Protein AF-A0A090WYG3-F1 (afdb_monomer)

InterPro domains:
  IPR008640 Trimeric autotransporter adhesin YadA-like, head domain [PF05658] (7-31)
  IPR008640 Trimeric autotransporter adhesin YadA-like, head domain [PF05658] (35-60)
  IPR011049 Serralysin-like metalloprotease, C-terminal [G3DSA:2.150.10.10] (1-162)
  IPR011049 Serralysin-like metalloprotease, C-terminal [SSF101967] (2-113)

Structure (mmCIF, N/CA/C/O backbone):
data_AF-A0A090WYG3-F1
#
_entry.id   AF-A0A090WYG3-F1
#
loop_
_atom_site.group_PDB
_atom_site.id
_atom_site.type_symbol
_atom_site.label_atom_id
_atom_site.label_alt_id
_atom_site.label_comp_id
_atom_site.label_asym_id
_atom_site.label_entity_id
_atom_site.label_seq_id
_atom_site.pdbx_PDB_ins_code
_atom_site.Cartn_x
_atom_site.Cartn_y
_atom_site.Cartn_z
_atom_site.occupancy
_atom_site.B_iso_or_equiv
_atom_site.auth_seq_id
_atom_site.auth_comp_id
_atom_site.auth_asym_id
_atom_site.auth_atom_id
_atom_site.pdbx_PDB_model_num
ATOM 1 N N . MET A 1 1 ? 25.881 3.952 -22.577 1.00 86.56 1 MET A N 1
ATOM 2 C CA . MET A 1 1 ? 27.103 4.548 -21.975 1.00 86.56 1 MET A CA 1
ATOM 3 C C . MET A 1 1 ? 27.477 3.760 -20.733 1.00 86.56 1 MET A C 1
ATOM 5 O O . MET A 1 1 ? 26.651 3.667 -19.839 1.00 86.56 1 MET A O 1
ATOM 9 N N . GLY A 1 2 ? 28.687 3.207 -20.665 1.00 93.38 2 GLY A N 1
ATOM 10 C CA . GLY A 1 2 ? 29.143 2.384 -19.540 1.00 93.38 2 GLY A CA 1
ATOM 11 C C . GLY A 1 2 ? 29.542 0.969 -19.975 1.00 93.38 2 GLY A C 1
ATOM 12 O O . GLY A 1 2 ? 29.886 0.775 -21.139 1.00 93.38 2 GLY A O 1
ATOM 13 N N . SER A 1 3 ? 29.559 0.003 -19.054 1.00 96.69 3 SER A N 1
ATOM 14 C CA . SER A 1 3 ? 30.090 -1.350 -19.300 1.00 96.69 3 SER A CA 1
ATOM 15 C C . SER A 1 3 ? 28.968 -2.362 -19.516 1.00 96.69 3 SER A C 1
ATOM 17 O O . SER A 1 3 ? 28.090 -2.488 -18.669 1.00 96.69 3 SER A O 1
ATOM 19 N N . GLY A 1 4 ? 28.983 -3.095 -20.632 1.00 96.62 4 GLY A N 1
ATOM 20 C CA . GLY A 1 4 ? 27.972 -4.124 -20.913 1.00 96.62 4 GLY A CA 1
ATOM 21 C C . GLY A 1 4 ? 26.542 -3.582 -21.018 1.00 96.62 4 GLY A C 1
ATOM 22 O O . GLY A 1 4 ? 25.613 -4.254 -20.592 1.00 96.62 4 GLY A O 1
ATOM 23 N N . THR A 1 5 ? 26.368 -2.356 -21.519 1.00 98.06 5 THR A N 1
ATOM 24 C CA . THR A 1 5 ? 25.045 -1.753 -21.742 1.00 98.06 5 THR A CA 1
ATOM 25 C C . THR A 1 5 ? 24.511 -2.110 -23.128 1.00 98.06 5 THR A C 1
ATOM 27 O O . THR A 1 5 ? 25.256 -1.962 -24.099 1.00 98.06 5 THR A O 1
ATOM 30 N N . LEU A 1 6 ? 23.234 -2.471 -23.242 1.00 98.50 6 LEU A N 1
ATOM 31 C CA . LEU A 1 6 ? 22.546 -2.761 -24.502 1.00 98.50 6 LEU A CA 1
ATOM 32 C C . LEU A 1 6 ? 21.345 -1.823 -24.679 1.00 98.50 6 LEU A C 1
ATOM 34 O O . LEU A 1 6 ? 20.444 -1.815 -23.853 1.00 98.50 6 LEU A O 1
ATOM 38 N N . ALA A 1 7 ? 21.330 -1.039 -25.754 1.00 98.50 7 ALA A N 1
ATOM 39 C CA . ALA A 1 7 ? 20.182 -0.232 -26.175 1.00 98.50 7 ALA A CA 1
ATOM 40 C C . ALA A 1 7 ? 19.741 -0.739 -27.554 1.00 98.50 7 ALA A C 1
ATOM 42 O O . ALA A 1 7 ? 20.344 -0.372 -28.563 1.00 98.50 7 ALA A O 1
ATOM 43 N N . SER A 1 8 ? 18.792 -1.676 -27.582 1.00 98.44 8 SER A N 1
ATOM 44 C CA . SER A 1 8 ? 18.353 -2.382 -28.796 1.00 98.44 8 SER A CA 1
ATOM 45 C C . SER A 1 8 ? 16.993 -1.916 -29.316 1.00 98.44 8 SER A C 1
ATOM 47 O O . SER A 1 8 ? 16.726 -2.093 -30.504 1.00 98.44 8 SER A O 1
ATOM 49 N N . GLY A 1 9 ? 16.167 -1.292 -28.471 1.00 98.38 9 GLY A N 1
ATOM 50 C CA . GLY A 1 9 ? 14.893 -0.700 -28.885 1.00 98.38 9 GLY A CA 1
ATOM 51 C C . GLY A 1 9 ? 15.082 0.566 -29.724 1.00 98.38 9 GLY A C 1
ATOM 52 O O . GLY A 1 9 ? 16.091 1.274 -29.591 1.00 98.38 9 GLY A O 1
ATOM 53 N N . VAL A 1 10 ? 14.117 0.892 -30.587 1.00 98.62 10 VAL A N 1
ATOM 54 C CA . VAL A 1 10 ? 14.192 2.096 -31.429 1.00 98.62 10 VAL A CA 1
ATOM 55 C C . VAL A 1 10 ? 14.177 3.337 -30.537 1.00 98.62 10 VAL A C 1
ATOM 57 O O . VAL A 1 10 ? 13.286 3.487 -29.720 1.00 98.62 10 VAL A O 1
ATOM 60 N N . ASN A 1 11 ? 15.141 4.254 -30.679 1.00 98.56 11 ASN A N 1
ATOM 61 C CA . ASN A 1 11 ? 15.293 5.438 -29.808 1.00 98.56 11 ASN A CA 1
ATOM 62 C C . ASN A 1 11 ? 15.524 5.125 -28.313 1.00 98.56 11 ASN A C 1
ATOM 64 O O . ASN A 1 11 ? 15.319 5.995 -27.466 1.00 98.56 11 ASN A O 1
ATOM 68 N N . SER A 1 12 ? 15.944 3.905 -27.975 1.00 98.75 12 SER A N 1
ATOM 69 C CA . SER A 1 12 ? 16.207 3.515 -26.589 1.00 98.75 12 SER A CA 1
ATOM 70 C C . SER A 1 12 ? 17.494 4.134 -26.028 1.00 98.75 12 SER A C 1
ATOM 72 O O . SER A 1 12 ? 18.407 4.530 -26.760 1.00 98.75 12 SER A O 1
ATOM 74 N N . THR A 1 13 ? 17.588 4.214 -24.699 1.00 98.81 13 THR A N 1
ATOM 75 C CA . THR A 1 13 ? 18.781 4.694 -23.986 1.00 98.81 13 THR A CA 1
ATOM 76 C C . THR A 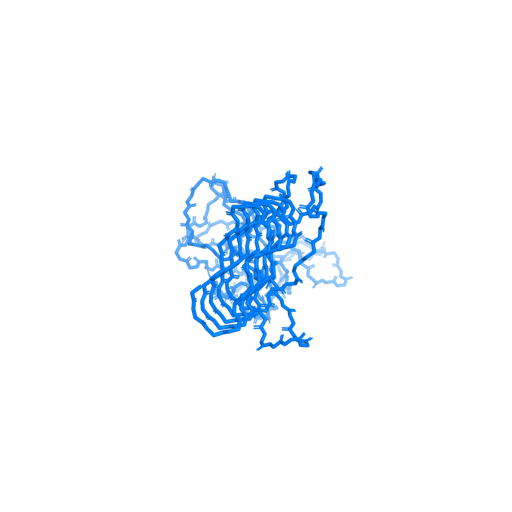1 13 ? 19.182 3.730 -22.874 1.00 98.81 13 THR A C 1
ATOM 78 O O . THR A 1 13 ? 18.417 3.496 -21.946 1.00 98.81 13 THR A O 1
ATOM 81 N N . ALA A 1 14 ? 20.424 3.232 -22.909 1.00 98.69 14 ALA A N 1
ATOM 82 C CA . ALA A 1 14 ? 20.998 2.404 -21.843 1.00 98.69 14 ALA A CA 1
ATOM 83 C C . ALA A 1 14 ? 22.272 3.035 -21.254 1.00 98.69 14 ALA A C 1
ATOM 85 O O . ALA A 1 14 ? 23.236 3.336 -21.975 1.00 98.69 14 ALA A O 1
ATOM 86 N N . MET A 1 15 ? 22.304 3.237 -19.933 1.00 98.62 15 MET A N 1
ATOM 87 C CA . MET A 1 15 ? 23.444 3.838 -19.225 1.00 98.62 15 MET A CA 1
ATOM 88 C C . MET A 1 15 ? 23.777 3.131 -17.904 1.00 98.62 15 MET A C 1
ATOM 90 O O . MET A 1 15 ? 22.885 2.803 -17.133 1.00 98.62 15 MET A O 1
ATOM 94 N N . GLY A 1 16 ? 25.065 2.935 -17.611 1.00 98.31 16 GLY A N 1
ATOM 95 C CA . GLY A 1 16 ? 25.547 2.301 -16.380 1.00 98.31 16 GLY A CA 1
ATOM 96 C C . GLY A 1 16 ? 26.293 0.986 -16.619 1.00 98.31 16 GLY A C 1
ATOM 97 O O . GLY A 1 16 ? 27.177 0.925 -17.471 1.00 98.31 16 GLY A O 1
ATOM 98 N N . SER A 1 17 ? 26.009 -0.055 -15.836 1.00 98.62 17 SER A N 1
ATOM 99 C CA . SER A 1 17 ? 26.704 -1.347 -15.929 1.00 98.62 17 SER A CA 1
ATOM 100 C C . SER A 1 17 ? 25.719 -2.503 -16.053 1.00 98.62 17 SER A C 1
ATOM 102 O O . SER A 1 17 ? 24.891 -2.704 -15.165 1.00 98.62 17 SER A O 1
ATOM 104 N N . GLY A 1 18 ? 25.804 -3.260 -17.147 1.00 98.38 18 GLY A N 1
ATOM 105 C CA . GLY A 1 18 ? 24.920 -4.394 -17.422 1.00 98.38 18 GLY A CA 1
ATOM 106 C C . GLY A 1 18 ? 23.460 -4.011 -17.672 1.00 98.38 18 GLY A C 1
ATOM 107 O O . GLY A 1 18 ? 22.592 -4.812 -17.357 1.00 98.38 18 GLY A O 1
ATOM 108 N N . THR A 1 19 ? 23.176 -2.785 -18.119 1.00 98.75 19 THR A N 1
ATOM 109 C CA . THR A 1 19 ? 21.800 -2.311 -18.343 1.00 98.75 19 THR A CA 1
ATOM 110 C C . THR A 1 19 ? 21.292 -2.657 -19.738 1.00 98.75 19 THR A C 1
ATOM 112 O O . THR A 1 19 ? 22.065 -2.639 -20.694 1.00 98.75 19 THR A O 1
ATOM 115 N N . GLU A 1 20 ? 19.997 -2.927 -19.867 1.00 98.75 20 GLU A N 1
ATOM 116 C CA . GLU A 1 20 ? 19.348 -3.295 -21.126 1.00 98.75 20 GLU A CA 1
ATOM 117 C C . GLU A 1 20 ? 18.076 -2.469 -21.354 1.00 98.75 20 GLU A C 1
ATOM 119 O O . GLU A 1 20 ? 17.162 -2.487 -20.539 1.00 98.75 20 GLU A O 1
ATOM 124 N N . ALA A 1 21 ? 18.014 -1.739 -22.464 1.00 98.81 21 ALA A N 1
ATOM 125 C CA . ALA A 1 21 ? 16.839 -1.011 -22.929 1.00 98.81 21 ALA A CA 1
ATOM 126 C C . ALA A 1 21 ? 16.405 -1.603 -24.280 1.00 98.81 21 ALA A C 1
ATOM 128 O O . ALA A 1 21 ? 17.004 -1.303 -25.317 1.00 98.81 21 ALA A O 1
ATOM 129 N N . SER A 1 22 ? 15.423 -2.506 -24.252 1.00 98.81 22 SER A N 1
ATOM 130 C CA . SER A 1 22 ? 14.992 -3.298 -25.413 1.00 98.81 22 SER A CA 1
ATOM 131 C C . SER A 1 22 ? 13.610 -2.929 -25.955 1.00 98.81 22 SER A C 1
ATOM 133 O O . SER A 1 22 ? 13.332 -3.240 -27.110 1.00 98.81 22 SER A O 1
ATOM 135 N N . GLY A 1 23 ? 12.781 -2.229 -25.176 1.00 98.75 23 GLY A N 1
ATOM 136 C CA . GLY A 1 23 ? 11.523 -1.646 -25.653 1.00 98.75 23 GLY A CA 1
ATOM 137 C C . GLY A 1 23 ? 11.725 -0.388 -26.508 1.00 98.75 23 GLY A C 1
ATOM 138 O O . GLY A 1 23 ? 12.719 0.335 -26.368 1.00 98.75 23 GLY A O 1
ATOM 139 N N . ASP A 1 24 ? 10.768 -0.091 -27.385 1.00 98.81 24 ASP A N 1
ATOM 140 C CA . ASP A 1 24 ? 10.825 1.115 -28.214 1.00 98.81 24 ASP A CA 1
ATOM 141 C C . ASP A 1 24 ? 10.750 2.376 -27.349 1.00 98.81 24 ASP A C 1
ATOM 143 O O . ASP A 1 24 ? 9.901 2.506 -26.478 1.00 98.81 24 ASP A O 1
ATOM 147 N N . ALA A 1 25 ? 11.661 3.320 -27.570 1.00 98.75 25 ALA A N 1
ATOM 148 C CA . ALA A 1 25 ? 11.854 4.537 -26.784 1.00 98.75 25 ALA A CA 1
ATOM 149 C C . ALA A 1 25 ? 12.027 4.290 -25.269 1.00 98.75 25 ALA A C 1
ATOM 151 O O . ALA A 1 25 ? 11.755 5.183 -24.463 1.00 98.75 25 ALA A O 1
ATOM 152 N N . SER A 1 26 ? 12.487 3.099 -24.868 1.00 98.88 26 SER A N 1
ATOM 153 C CA . SER A 1 26 ? 12.697 2.770 -23.459 1.00 98.88 26 SER A CA 1
ATOM 154 C C . SER A 1 26 ? 14.011 3.336 -22.904 1.00 98.88 26 SER A C 1
ATOM 156 O O . SER A 1 26 ? 14.949 3.668 -23.636 1.00 98.88 26 SER A O 1
ATOM 158 N N . THR A 1 27 ? 14.097 3.466 -21.579 1.00 98.94 27 THR A N 1
ATOM 159 C CA . THR A 1 27 ? 15.288 3.977 -20.884 1.00 98.94 27 THR A CA 1
ATOM 160 C C . THR A 1 27 ? 15.691 3.075 -19.720 1.00 98.94 27 THR A C 1
ATOM 162 O O . THR A 1 27 ? 14.930 2.902 -18.775 1.00 98.94 27 THR A O 1
ATOM 165 N N . ALA A 1 28 ? 16.923 2.559 -19.730 1.00 98.88 28 ALA A N 1
ATOM 166 C CA . ALA A 1 28 ? 17.496 1.765 -18.641 1.00 98.88 28 ALA A CA 1
ATOM 167 C C . ALA A 1 28 ? 18.753 2.431 -18.057 1.00 98.88 28 ALA A C 1
ATOM 169 O O . ALA A 1 28 ? 19.757 2.618 -18.753 1.00 98.88 28 ALA A O 1
ATOM 170 N N . MET A 1 29 ? 18.732 2.779 -16.765 1.00 98.75 29 MET A N 1
ATOM 171 C CA . MET A 1 29 ? 19.857 3.444 -16.092 1.00 98.75 29 MET A CA 1
ATOM 172 C C . MET A 1 29 ? 20.224 2.819 -14.738 1.00 98.75 29 MET A C 1
ATOM 174 O O . MET A 1 29 ? 19.370 2.663 -13.872 1.00 98.75 29 MET A O 1
ATOM 178 N N . GLY A 1 30 ? 21.509 2.529 -14.509 1.00 98.62 30 GLY A N 1
ATOM 179 C CA . GLY A 1 30 ? 22.011 2.037 -13.217 1.00 98.62 30 GLY A CA 1
ATOM 180 C C . GLY A 1 30 ? 22.848 0.759 -13.314 1.00 98.62 30 GLY A C 1
ATOM 181 O O . GLY A 1 30 ? 23.750 0.666 -14.146 1.00 98.62 30 GLY A O 1
ATOM 182 N N . PHE A 1 31 ? 22.606 -0.212 -12.431 1.00 98.69 31 PHE A N 1
ATOM 183 C CA . PHE A 1 31 ? 23.316 -1.497 -12.413 1.00 98.69 31 PHE A CA 1
ATOM 184 C C . PHE A 1 31 ? 22.340 -2.641 -12.675 1.00 98.69 31 PHE A C 1
ATOM 186 O O . PHE A 1 31 ? 21.464 -2.886 -11.850 1.00 98.69 31 PHE A O 1
ATOM 193 N N . ARG A 1 32 ? 22.517 -3.368 -13.783 1.00 98.56 32 ARG A N 1
ATOM 194 C CA . ARG A 1 32 ? 21.676 -4.511 -14.182 1.00 98.56 32 ARG A CA 1
ATOM 195 C C . ARG A 1 32 ? 20.182 -4.198 -14.323 1.00 98.56 32 ARG A C 1
ATOM 197 O O . ARG A 1 32 ? 19.355 -5.044 -14.011 1.00 98.56 32 ARG A O 1
ATOM 204 N N . THR A 1 33 ? 19.830 -2.983 -14.733 1.00 98.81 33 THR A N 1
ATOM 205 C CA . THR A 1 33 ? 18.431 -2.601 -14.974 1.00 98.81 33 THR A CA 1
ATOM 206 C C . THR A 1 33 ? 17.966 -3.014 -16.369 1.00 98.81 33 THR A C 1
ATOM 208 O O . THR A 1 33 ? 18.768 -3.033 -17.300 1.00 98.81 33 THR A O 1
ATOM 211 N N . GLU A 1 34 ? 16.680 -3.322 -16.515 1.00 98.81 34 GLU A N 1
ATOM 212 C CA . GLU A 1 34 ? 16.061 -3.811 -17.750 1.00 98.81 34 GLU A CA 1
ATOM 213 C C . GLU A 1 34 ? 14.777 -3.021 -18.055 1.00 98.81 34 GLU A C 1
ATOM 215 O O . GLU A 1 34 ? 13.854 -2.999 -17.245 1.00 98.81 34 GLU A O 1
ATOM 220 N N . ALA A 1 35 ? 14.706 -2.368 -19.212 1.00 98.88 35 ALA A N 1
ATOM 221 C CA . ALA A 1 35 ? 13.535 -1.641 -19.703 1.00 98.88 35 ALA A CA 1
ATOM 222 C C . ALA A 1 35 ? 13.057 -2.268 -21.025 1.00 98.88 35 ALA A C 1
ATOM 224 O O . ALA A 1 35 ? 13.494 -1.868 -22.112 1.00 98.88 35 ALA A O 1
ATOM 225 N N . SER A 1 36 ? 12.207 -3.292 -20.920 1.00 98.81 36 SER A N 1
ATOM 226 C CA . SER A 1 36 ? 11.737 -4.119 -22.045 1.00 98.81 36 SER A CA 1
ATOM 227 C C . SER A 1 36 ? 10.307 -3.816 -22.506 1.00 98.81 36 SER A C 1
ATOM 229 O O . SER A 1 36 ? 9.905 -4.279 -23.571 1.00 98.81 36 SER A O 1
ATOM 231 N N . GLY A 1 37 ? 9.554 -3.011 -21.753 1.00 98.88 37 GLY A N 1
ATOM 232 C CA . GLY A 1 37 ? 8.302 -2.419 -22.226 1.00 98.88 37 GLY A CA 1
ATOM 233 C C . GLY A 1 37 ? 8.538 -1.243 -23.177 1.00 98.88 37 GLY A C 1
ATOM 234 O O . GLY A 1 37 ? 9.464 -0.451 -22.981 1.00 98.88 37 GLY A O 1
ATOM 235 N N . ASP A 1 38 ? 7.684 -1.081 -24.185 1.00 98.88 38 ASP A N 1
ATOM 236 C CA . ASP A 1 38 ? 7.713 0.109 -25.032 1.00 98.88 38 ASP A CA 1
ATOM 237 C C . ASP A 1 38 ? 7.396 1.340 -24.175 1.00 98.88 38 ASP A C 1
ATOM 239 O O . ASP A 1 38 ? 6.502 1.329 -23.323 1.00 98.88 38 ASP A O 1
ATOM 243 N N . PHE A 1 39 ? 8.173 2.396 -24.395 1.00 98.81 39 PHE A N 1
ATOM 244 C CA . PHE A 1 39 ? 8.198 3.656 -23.657 1.00 98.81 39 PHE A CA 1
ATOM 245 C C . PHE A 1 39 ? 8.479 3.500 -22.154 1.00 98.81 39 PHE A C 1
ATOM 247 O O . PHE A 1 39 ? 8.182 4.409 -21.375 1.00 98.81 39 PHE A O 1
ATOM 254 N N . SER A 1 40 ? 9.035 2.364 -21.718 1.00 98.88 40 SER A N 1
ATOM 255 C CA . SER A 1 40 ? 9.272 2.108 -20.298 1.00 98.88 40 SER A CA 1
ATOM 256 C C . SER A 1 40 ? 10.558 2.751 -19.770 1.00 98.88 40 SER A C 1
ATOM 258 O O . SER A 1 40 ? 11.472 3.100 -20.520 1.00 98.88 40 SER A O 1
ATOM 260 N N . THR A 1 41 ? 10.651 2.930 -18.452 1.00 98.94 41 THR A N 1
ATOM 261 C CA . THR A 1 41 ? 11.846 3.468 -17.785 1.00 98.94 41 THR A CA 1
ATOM 262 C C . THR A 1 41 ? 12.230 2.637 -16.563 1.00 98.94 41 THR A C 1
ATOM 264 O O . THR A 1 41 ? 11.489 2.603 -15.587 1.00 98.94 41 THR A O 1
ATOM 267 N N . ALA A 1 42 ? 13.419 2.028 -16.566 1.00 98.88 42 ALA A N 1
ATOM 268 C CA . ALA A 1 42 ? 13.979 1.296 -15.429 1.00 98.88 42 ALA A CA 1
ATOM 269 C C . ALA A 1 42 ? 15.213 2.009 -14.854 1.00 98.88 42 ALA A C 1
ATOM 271 O O . ALA A 1 42 ? 16.212 2.213 -15.551 1.00 98.88 42 ALA A O 1
ATOM 272 N N . MET A 1 43 ? 15.180 2.359 -13.567 1.00 98.81 43 MET A N 1
ATOM 273 C CA . MET A 1 43 ? 16.301 2.993 -12.866 1.00 98.81 43 MET A CA 1
ATOM 274 C C . MET A 1 43 ? 16.657 2.290 -11.553 1.00 98.81 43 MET A C 1
ATOM 276 O O . MET A 1 43 ? 15.774 1.833 -10.834 1.00 98.81 43 MET A O 1
ATOM 280 N N . GLY A 1 44 ? 17.945 2.236 -11.202 1.00 98.69 44 GLY A N 1
ATOM 281 C CA . GLY A 1 44 ? 18.412 1.708 -9.912 1.00 98.69 44 GLY A CA 1
ATOM 282 C C . GLY A 1 44 ? 19.279 0.452 -10.023 1.00 98.69 44 GLY A C 1
ATOM 283 O O . GLY A 1 44 ? 20.236 0.424 -10.800 1.00 98.69 44 GLY A O 1
ATOM 284 N N . ARG A 1 45 ? 19.005 -0.566 -9.195 1.00 98.75 45 ARG A N 1
ATOM 285 C CA . ARG A 1 45 ? 19.797 -1.810 -9.125 1.00 98.75 45 ARG A CA 1
ATOM 286 C C . ARG A 1 45 ? 18.919 -3.030 -9.387 1.00 98.75 45 ARG A C 1
ATOM 288 O O . ARG A 1 45 ? 18.075 -3.363 -8.564 1.00 98.75 45 ARG A O 1
ATOM 295 N N . SER A 1 46 ? 19.169 -3.744 -10.480 1.00 98.75 46 SER A N 1
ATOM 296 C CA . SER A 1 46 ? 18.406 -4.943 -10.852 1.00 98.75 46 SER A CA 1
ATOM 297 C C . SER A 1 46 ? 16.896 -4.690 -10.965 1.00 98.75 46 SER A C 1
ATOM 299 O O . SER A 1 46 ? 16.105 -5.550 -10.582 1.00 98.75 46 SER A O 1
ATOM 301 N N . THR A 1 47 ? 16.497 -3.496 -11.415 1.00 98.75 47 THR A N 1
ATOM 302 C CA . THR A 1 47 ? 15.088 -3.148 -11.633 1.00 98.75 47 THR A CA 1
ATOM 303 C C . THR A 1 47 ? 14.635 -3.481 -13.053 1.00 98.75 47 THR A C 1
ATOM 305 O O . THR A 1 47 ? 15.442 -3.448 -13.980 1.00 98.75 47 THR A O 1
ATOM 308 N N . LYS A 1 48 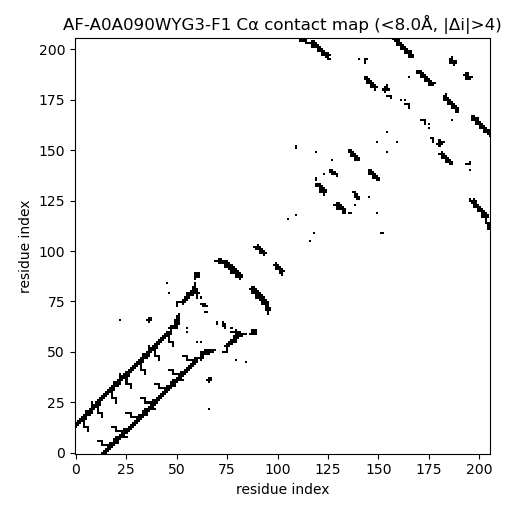? 13.353 -3.801 -13.223 1.00 98.75 48 LYS A N 1
ATOM 309 C CA . LYS A 1 48 ? 12.726 -4.294 -14.450 1.00 98.75 48 LYS A CA 1
ATOM 310 C C . LYS A 1 48 ? 11.453 -3.500 -14.753 1.00 98.75 48 LYS A C 1
ATOM 312 O O . LYS A 1 48 ? 10.493 -3.597 -14.000 1.00 98.75 48 LYS A O 1
ATOM 317 N N . ALA A 1 49 ? 11.440 -2.732 -15.839 1.00 98.81 49 ALA A N 1
ATOM 318 C CA . ALA A 1 49 ? 10.258 -2.048 -16.370 1.00 98.81 49 ALA A CA 1
ATOM 319 C C . ALA A 1 49 ? 9.790 -2.773 -17.644 1.00 98.81 49 ALA A C 1
ATOM 321 O O . ALA A 1 49 ? 10.148 -2.400 -18.766 1.00 98.81 49 ALA A O 1
ATOM 322 N N . GLU A 1 50 ? 9.053 -3.869 -17.455 1.00 98.69 50 GLU A N 1
ATOM 323 C CA . GLU A 1 50 ? 8.692 -4.826 -18.520 1.00 98.69 50 GLU A CA 1
ATOM 324 C C . GLU A 1 50 ? 7.359 -4.485 -19.203 1.00 98.69 50 GLU A C 1
ATOM 326 O O . GLU A 1 50 ? 7.090 -4.934 -20.312 1.00 98.69 50 GLU A O 1
ATOM 331 N N . SER A 1 51 ? 6.532 -3.662 -18.559 1.00 98.75 51 SER A N 1
ATOM 332 C CA . SER A 1 51 ? 5.188 -3.303 -19.008 1.00 98.75 51 SER A CA 1
ATOM 333 C C . SER A 1 51 ? 5.184 -2.043 -19.889 1.00 98.75 51 SER A C 1
ATOM 335 O O . SER A 1 51 ? 5.983 -1.122 -19.698 1.00 98.75 51 SER A O 1
ATOM 337 N N . TYR A 1 52 ? 4.255 -1.977 -20.841 1.00 98.81 52 TYR A N 1
ATOM 338 C CA . TYR A 1 52 ? 4.012 -0.831 -21.719 1.00 98.81 52 TYR A CA 1
ATOM 339 C C . TYR A 1 52 ? 3.816 0.466 -20.919 1.00 98.81 52 TYR A C 1
ATOM 341 O O . TYR A 1 52 ? 2.986 0.499 -20.007 1.00 98.81 52 TYR A O 1
ATOM 349 N N . ASN A 1 53 ? 4.545 1.532 -21.268 1.00 98.62 53 ASN A N 1
ATOM 350 C CA . ASN A 1 53 ? 4.571 2.830 -20.575 1.00 98.62 53 ASN A CA 1
ATOM 351 C C . ASN A 1 53 ? 4.957 2.763 -19.079 1.00 98.62 53 ASN A C 1
ATOM 353 O O . ASN A 1 53 ? 4.678 3.708 -18.339 1.00 98.62 53 ASN A O 1
ATOM 357 N N . SER A 1 54 ? 5.549 1.664 -18.598 1.00 98.81 54 SER A N 1
ATOM 358 C CA . SER A 1 54 ? 5.823 1.495 -17.164 1.00 98.81 54 SER A CA 1
ATOM 359 C C . SER A 1 54 ? 7.089 2.211 -16.693 1.00 98.81 54 SER A C 1
ATOM 361 O O . SER A 1 54 ? 8.027 2.448 -17.454 1.00 98.81 54 SER A O 1
ATOM 363 N N . MET A 1 55 ? 7.149 2.515 -15.400 1.00 98.88 55 MET A N 1
ATOM 364 C CA . MET A 1 55 ? 8.345 3.021 -14.737 1.00 98.88 55 MET A CA 1
ATOM 365 C C . MET A 1 55 ? 8.689 2.144 -13.529 1.00 98.88 55 MET A C 1
ATOM 367 O O . MET A 1 55 ? 7.829 1.864 -12.704 1.00 98.88 55 MET A O 1
ATOM 371 N N . ALA A 1 56 ? 9.950 1.745 -13.390 1.00 98.88 56 ALA A N 1
ATOM 372 C CA . ALA A 1 56 ? 10.442 0.985 -12.245 1.00 98.88 56 ALA A CA 1
ATOM 373 C C . ALA A 1 56 ? 11.679 1.658 -11.642 1.00 98.88 56 ALA A C 1
ATOM 375 O O . ALA A 1 56 ? 12.638 1.978 -12.350 1.00 98.88 56 ALA A O 1
ATOM 376 N N . VAL A 1 57 ? 11.677 1.862 -10.325 1.00 98.88 57 VAL A N 1
ATOM 377 C CA . VAL A 1 57 ? 12.801 2.447 -9.575 1.00 98.88 57 VAL A CA 1
ATOM 378 C C . VAL A 1 57 ? 13.163 1.611 -8.347 1.00 98.88 57 VAL A C 1
ATOM 380 O O . VAL A 1 57 ? 12.419 0.715 -7.962 1.00 98.88 57 VAL A O 1
ATOM 383 N N . GLY A 1 58 ? 14.302 1.895 -7.710 1.00 98.69 58 GLY A N 1
ATOM 384 C CA . GLY A 1 58 ? 14.724 1.225 -6.474 1.00 98.69 58 GLY A CA 1
ATOM 385 C C . GLY A 1 58 ? 15.641 0.027 -6.720 1.00 98.69 58 GLY A C 1
ATOM 386 O O . GLY A 1 58 ? 16.613 0.132 -7.478 1.00 98.69 58 GLY A O 1
ATOM 387 N N . ALA A 1 59 ? 15.381 -1.094 -6.045 1.00 98.69 59 ALA A N 1
ATOM 388 C CA . ALA A 1 59 ? 16.170 -2.311 -6.188 1.00 98.69 59 ALA A CA 1
ATOM 389 C C . ALA A 1 59 ? 15.304 -3.576 -6.212 1.00 98.69 59 ALA A C 1
ATOM 391 O O . ALA A 1 59 ? 14.396 -3.715 -5.398 1.00 98.69 59 ALA A O 1
ATOM 392 N N . PHE A 1 60 ? 15.619 -4.499 -7.127 1.00 98.69 60 PHE A N 1
ATOM 393 C CA . PHE A 1 60 ? 15.015 -5.837 -7.196 1.00 98.69 60 PHE A CA 1
ATOM 394 C C . PHE A 1 60 ? 13.469 -5.832 -7.130 1.00 98.69 60 PHE A C 1
ATOM 396 O O . PHE A 1 60 ? 12.876 -6.565 -6.336 1.00 98.69 60 PHE A O 1
ATOM 403 N N . ASN A 1 61 ? 12.817 -4.995 -7.952 1.00 98.62 61 ASN A N 1
ATOM 404 C CA . ASN A 1 61 ? 11.357 -5.017 -8.113 1.00 98.62 61 ASN A CA 1
ATOM 405 C C . ASN A 1 61 ? 10.904 -6.325 -8.791 1.00 98.62 61 ASN A C 1
ATOM 407 O O . ASN A 1 61 ? 11.707 -7.063 -9.375 1.00 98.62 61 ASN A O 1
ATOM 411 N N . ILE A 1 62 ? 9.609 -6.614 -8.706 1.00 98.25 62 ILE A N 1
ATOM 412 C CA . ILE A 1 62 ? 9.007 -7.831 -9.255 1.00 98.25 62 ILE A CA 1
ATOM 413 C C . ILE A 1 62 ? 8.948 -7.759 -10.791 1.00 98.25 62 ILE A C 1
ATOM 415 O O . ILE A 1 62 ? 9.462 -8.677 -11.438 1.00 98.25 62 ILE A O 1
ATOM 419 N N . GLY A 1 63 ? 8.418 -6.668 -11.362 1.00 96.06 63 GLY A N 1
ATOM 420 C CA . GLY A 1 63 ? 8.253 -6.488 -12.809 1.00 96.06 63 GLY A CA 1
ATOM 421 C C . GLY A 1 63 ? 6.960 -7.110 -13.355 1.00 96.06 63 GLY A C 1
ATOM 422 O O . GLY A 1 63 ? 6.007 -7.364 -12.617 1.00 96.06 63 GLY A O 1
ATOM 423 N N . GLY A 1 64 ? 6.938 -7.399 -14.658 1.00 97.19 64 GLY A N 1
ATOM 424 C CA . GLY A 1 64 ? 5.833 -8.048 -15.366 1.00 97.19 64 GLY A CA 1
ATOM 425 C C . GLY A 1 64 ? 4.925 -7.113 -16.171 1.00 97.19 64 GLY A C 1
ATOM 426 O O . GLY A 1 64 ? 5.086 -5.894 -16.190 1.00 97.19 64 GLY A O 1
ATOM 427 N N . GLY A 1 65 ? 3.943 -7.724 -16.839 1.00 97.88 65 GLY A N 1
ATOM 428 C CA . GLY A 1 65 ? 2.953 -7.065 -17.695 1.00 97.88 65 GLY A CA 1
ATOM 429 C C . GLY A 1 65 ? 3.244 -7.192 -19.192 1.00 97.88 65 GLY A C 1
ATOM 430 O O . GLY A 1 65 ? 4.250 -7.760 -19.613 1.00 97.88 65 GLY A O 1
ATOM 431 N N . SER A 1 66 ? 2.325 -6.694 -20.016 1.00 98.50 66 SER A N 1
ATOM 432 C CA . SER A 1 66 ? 2.468 -6.686 -21.470 1.00 98.50 66 SER A CA 1
ATOM 433 C C . SER A 1 66 ? 3.426 -5.583 -21.898 1.00 98.50 66 SER A C 1
ATOM 435 O O . SER A 1 66 ? 3.182 -4.416 -21.597 1.00 98.50 66 SER A O 1
ATOM 437 N N . SER A 1 67 ? 4.457 -5.915 -22.673 1.00 98.44 67 SER A N 1
ATOM 438 C CA . SER A 1 67 ? 5.470 -4.943 -23.108 1.00 98.44 67 SER A CA 1
ATOM 439 C C . SER A 1 67 ? 4.950 -3.886 -24.083 1.00 98.44 67 SER A C 1
ATOM 441 O O . SER A 1 67 ? 5.476 -2.782 -24.110 1.00 98.44 67 SER A O 1
ATOM 443 N N . ASN A 1 68 ? 3.889 -4.171 -24.837 1.00 98.06 68 ASN A N 1
ATOM 444 C CA . ASN A 1 68 ? 3.406 -3.312 -25.926 1.00 98.06 68 ASN A CA 1
ATOM 445 C C . ASN A 1 68 ? 1.889 -3.032 -25.913 1.00 98.06 68 ASN A C 1
ATOM 447 O O . ASN A 1 68 ? 1.369 -2.408 -26.838 1.00 98.06 68 ASN A O 1
ATOM 451 N N . LEU A 1 69 ? 1.151 -3.506 -24.902 1.00 98.25 69 LEU A N 1
ATOM 452 C CA . LEU A 1 69 ? -0.299 -3.311 -24.803 1.00 98.25 69 LEU A CA 1
ATOM 453 C C . LEU A 1 69 ? -0.683 -2.648 -23.483 1.00 98.25 69 LEU A C 1
ATOM 455 O O . LEU A 1 69 ? -0.108 -2.895 -22.420 1.00 98.25 69 LEU A O 1
ATOM 459 N N . TRP A 1 70 ? -1.735 -1.834 -23.544 1.00 98.31 70 TRP A N 1
ATOM 460 C CA . TRP A 1 70 ? -2.382 -1.305 -22.353 1.00 98.31 70 TRP A CA 1
ATOM 461 C C . TRP A 1 70 ? -3.306 -2.362 -21.736 1.00 98.31 70 TRP A C 1
ATOM 463 O O . TRP A 1 70 ? -4.457 -2.512 -22.148 1.00 98.31 70 TRP A O 1
ATOM 473 N N . VAL A 1 71 ? -2.811 -3.086 -20.733 1.00 98.56 71 VAL A N 1
ATOM 474 C CA . VAL A 1 71 ? -3.620 -3.998 -19.912 1.00 98.56 71 VAL A CA 1
ATOM 475 C C . VAL A 1 71 ? -3.843 -3.365 -18.544 1.00 98.56 71 VAL A C 1
ATOM 477 O O . VAL A 1 71 ? -2.896 -3.037 -17.839 1.00 98.56 71 VAL A O 1
ATOM 480 N N . ALA A 1 72 ? -5.106 -3.177 -18.163 1.00 98.06 72 ALA A N 1
ATOM 481 C CA . ALA A 1 72 ? -5.491 -2.400 -16.984 1.00 98.06 72 ALA A CA 1
ATOM 482 C C . ALA A 1 72 ? -4.872 -2.914 -15.664 1.00 98.06 72 ALA A C 1
ATOM 484 O O . ALA A 1 72 ? -4.622 -2.129 -14.756 1.00 98.06 72 ALA A O 1
ATOM 485 N N . THR A 1 73 ? -4.590 -4.213 -15.574 1.00 97.88 73 THR A N 1
ATOM 486 C CA . THR A 1 73 ? -4.004 -4.870 -14.396 1.00 97.88 73 THR A CA 1
ATOM 487 C C . THR A 1 73 ? -2.476 -4.936 -14.416 1.00 97.88 73 THR A C 1
ATOM 489 O O . THR A 1 73 ? -1.889 -5.536 -13.522 1.00 97.88 73 THR A O 1
ATOM 492 N N . ASP A 1 74 ? -1.816 -4.378 -15.432 1.00 98.62 74 ASP A N 1
ATOM 493 C CA . ASP A 1 74 ? -0.355 -4.355 -15.488 1.00 98.62 74 ASP A CA 1
ATOM 494 C C . ASP A 1 74 ? 0.226 -3.245 -14.604 1.00 98.62 74 ASP A C 1
ATOM 496 O O . ASP A 1 74 ? -0.410 -2.194 -14.443 1.00 98.62 74 ASP A O 1
ATOM 500 N N . PRO A 1 75 ? 1.470 -3.408 -14.120 1.00 98.50 75 PRO A N 1
ATOM 501 C CA . PRO A 1 75 ? 2.197 -2.334 -13.461 1.00 98.50 75 PRO A CA 1
ATOM 502 C C . PRO A 1 75 ? 2.387 -1.126 -14.390 1.00 98.50 75 PRO A C 1
ATOM 504 O O . PRO A 1 75 ? 2.829 -1.255 -15.536 1.00 98.50 75 PRO A O 1
ATOM 507 N N . LEU A 1 76 ? 2.061 0.060 -13.882 1.00 98.69 76 LEU A N 1
ATOM 508 C CA . LEU A 1 76 ? 2.388 1.359 -14.469 1.00 98.69 76 LEU A CA 1
ATOM 509 C C . LEU A 1 76 ? 3.581 1.995 -13.747 1.00 98.69 76 LEU A C 1
ATOM 511 O O . LEU A 1 76 ? 4.451 2.570 -14.394 1.00 98.69 76 LEU A O 1
ATOM 515 N N . PHE A 1 77 ? 3.647 1.872 -12.421 1.00 98.81 77 PHE A N 1
ATOM 516 C CA . PHE A 1 77 ? 4.780 2.354 -11.634 1.00 98.81 77 PHE A CA 1
ATOM 517 C C . PHE A 1 77 ? 5.125 1.392 -10.498 1.00 98.81 77 PHE A C 1
ATOM 519 O O . PHE A 1 77 ? 4.246 0.995 -9.737 1.00 98.81 77 PHE A O 1
ATOM 526 N N . GLU A 1 78 ? 6.403 1.049 -10.362 1.00 98.81 78 GLU A N 1
ATOM 527 C CA . GLU A 1 78 ? 6.913 0.167 -9.313 1.00 98.81 78 GLU A CA 1
ATOM 528 C C . GLU A 1 78 ? 8.103 0.791 -8.576 1.00 98.81 78 GLU A C 1
ATOM 530 O O . GLU A 1 78 ? 9.033 1.330 -9.185 1.00 98.81 78 GLU A O 1
ATOM 535 N N . ILE A 1 79 ? 8.111 0.652 -7.250 1.00 98.81 79 ILE A N 1
ATOM 536 C CA . ILE A 1 79 ? 9.267 0.960 -6.403 1.00 98.81 79 ILE A CA 1
ATOM 537 C C . ILE A 1 79 ? 9.752 -0.343 -5.773 1.00 98.81 79 ILE A C 1
ATOM 539 O O . ILE A 1 79 ? 9.129 -0.860 -4.848 1.00 98.81 79 ILE A O 1
ATOM 543 N N . GLY A 1 80 ? 10.872 -0.868 -6.262 1.00 98.56 80 GLY A N 1
ATOM 544 C CA . GLY A 1 80 ? 11.502 -2.071 -5.729 1.00 98.56 80 GLY A CA 1
ATOM 545 C C . GLY A 1 80 ? 12.238 -1.814 -4.417 1.00 98.56 80 GLY A C 1
ATOM 546 O O . GLY A 1 80 ? 13.040 -0.880 -4.318 1.00 98.56 80 GLY A O 1
ATOM 547 N N . ASN A 1 81 ? 12.011 -2.675 -3.430 1.00 98.50 81 ASN A N 1
ATOM 548 C CA . ASN A 1 81 ? 12.759 -2.741 -2.168 1.00 98.50 81 ASN A CA 1
ATOM 549 C C . ASN A 1 81 ? 13.244 -4.172 -1.865 1.00 98.50 81 ASN A C 1
ATOM 551 O O . ASN A 1 81 ? 13.509 -4.500 -0.708 1.00 98.50 81 ASN A O 1
ATOM 555 N N . GLY A 1 82 ? 13.346 -5.021 -2.891 1.00 98.44 82 GLY A N 1
ATOM 556 C CA . GLY A 1 82 ? 13.867 -6.374 -2.750 1.00 98.44 82 GLY A CA 1
ATOM 557 C C . GLY A 1 82 ? 15.338 -6.386 -2.325 1.00 98.44 82 GLY A C 1
ATOM 558 O O . GLY A 1 82 ? 16.086 -5.423 -2.529 1.00 98.44 82 GLY A O 1
ATOM 559 N N . LEU A 1 83 ? 15.765 -7.495 -1.723 1.00 97.81 83 LEU A N 1
ATOM 560 C CA . LEU A 1 83 ? 17.118 -7.637 -1.172 1.00 97.81 83 LEU A CA 1
ATOM 561 C C . LEU A 1 83 ? 18.110 -8.182 -2.209 1.00 97.81 83 LEU A C 1
ATOM 563 O O . LEU A 1 83 ? 19.273 -7.765 -2.248 1.00 97.81 83 LEU A O 1
ATOM 567 N N . ASP A 1 84 ? 17.643 -9.095 -3.059 1.00 98.12 84 ASP A N 1
ATOM 568 C CA . ASP A 1 84 ? 18.420 -9.775 -4.092 1.00 98.12 84 ASP A CA 1
ATOM 569 C C . ASP A 1 84 ? 17.499 -10.373 -5.182 1.00 98.12 84 ASP A C 1
ATOM 571 O O . ASP A 1 84 ? 16.306 -10.081 -5.237 1.00 98.12 84 ASP A O 1
ATOM 575 N N . LEU A 1 85 ? 18.066 -11.160 -6.107 1.00 95.94 85 LEU A N 1
ATOM 576 C CA . LEU A 1 85 ? 17.326 -11.737 -7.239 1.00 95.94 85 LEU A CA 1
ATOM 577 C C . LEU A 1 85 ? 16.317 -12.820 -6.832 1.00 95.94 85 LEU A C 1
ATOM 579 O O . LEU A 1 85 ? 15.379 -13.052 -7.598 1.00 95.94 85 LEU A O 1
ATOM 583 N N . ASP A 1 86 ? 16.509 -13.448 -5.672 1.00 97.25 86 ASP A N 1
ATOM 584 C CA . ASP A 1 86 ? 15.637 -14.495 -5.135 1.00 97.25 86 ASP A CA 1
ATOM 585 C C . ASP A 1 86 ? 14.568 -13.899 -4.199 1.00 97.25 86 ASP A C 1
ATOM 587 O O . ASP A 1 86 ? 13.474 -14.442 -4.073 1.00 97.25 86 ASP A O 1
ATOM 591 N N . ASN A 1 87 ? 14.854 -12.739 -3.602 1.00 97.38 87 ASN A N 1
ATOM 592 C CA . ASN A 1 87 ? 13.991 -11.999 -2.681 1.00 97.38 87 ASN A CA 1
ATOM 593 C C . ASN A 1 87 ? 13.553 -10.660 -3.293 1.00 97.38 87 ASN A C 1
ATOM 595 O O . ASN A 1 87 ? 13.842 -9.581 -2.759 1.00 97.38 87 ASN A O 1
ATOM 599 N N . LYS A 1 88 ? 12.885 -10.735 -4.448 1.00 98.25 88 LYS A N 1
ATOM 600 C CA . LYS A 1 88 ? 12.305 -9.567 -5.121 1.00 98.25 88 LYS A CA 1
ATOM 601 C C . LYS A 1 88 ? 11.083 -9.066 -4.376 1.00 98.25 88 LYS A C 1
ATOM 603 O O . LYS A 1 88 ? 10.290 -9.865 -3.886 1.00 98.25 88 LYS A O 1
ATOM 608 N N . ASN A 1 89 ? 10.912 -7.751 -4.355 1.00 98.31 89 ASN A N 1
ATOM 609 C CA . ASN A 1 89 ? 9.752 -7.143 -3.731 1.00 98.31 89 ASN A CA 1
ATOM 610 C C . ASN A 1 89 ? 9.479 -5.735 -4.256 1.00 98.31 89 ASN A C 1
ATOM 612 O O . ASN A 1 89 ? 10.408 -5.012 -4.631 1.00 98.31 89 ASN A O 1
ATOM 616 N N . ASN A 1 90 ? 8.208 -5.345 -4.221 1.00 98.44 90 ASN A N 1
ATOM 617 C CA . ASN A 1 90 ? 7.764 -3.993 -4.514 1.00 98.44 90 ASN A CA 1
ATOM 618 C C . ASN A 1 90 ? 7.248 -3.350 -3.231 1.00 98.44 90 ASN A C 1
ATOM 620 O O . ASN A 1 90 ? 6.243 -3.792 -2.695 1.00 98.44 90 ASN A O 1
ATOM 624 N N . ALA A 1 91 ? 7.858 -2.250 -2.795 1.00 97.94 91 ALA A N 1
ATOM 625 C CA . ALA A 1 91 ? 7.280 -1.413 -1.746 1.00 97.94 91 ALA A CA 1
ATOM 626 C C . ALA A 1 91 ? 5.947 -0.790 -2.197 1.00 97.94 91 ALA A C 1
ATOM 628 O O . ALA A 1 91 ? 5.041 -0.599 -1.388 1.00 97.94 91 ALA A O 1
ATOM 629 N N . LEU A 1 92 ? 5.850 -0.462 -3.489 1.00 98.06 92 LEU A N 1
ATOM 630 C CA . LEU A 1 92 ? 4.675 0.123 -4.128 1.00 98.06 92 LEU A CA 1
ATOM 631 C C . LEU A 1 92 ? 4.537 -0.408 -5.555 1.00 98.06 92 LEU A C 1
ATOM 633 O O . LEU A 1 92 ? 5.512 -0.406 -6.312 1.00 98.06 92 LEU A O 1
ATOM 637 N N . THR A 1 93 ? 3.313 -0.764 -5.933 1.00 98.44 93 THR A N 1
ATOM 638 C CA . THR A 1 93 ? 2.894 -1.001 -7.316 1.00 98.44 93 THR A CA 1
ATOM 639 C C . THR A 1 93 ? 1.633 -0.201 -7.606 1.00 98.44 93 THR A C 1
ATOM 641 O O . THR A 1 93 ? 0.614 -0.397 -6.955 1.00 98.44 93 THR A O 1
ATOM 644 N N . ILE A 1 94 ? 1.693 0.694 -8.589 1.00 98.38 94 ILE A N 1
ATOM 645 C CA . ILE A 1 94 ? 0.523 1.360 -9.169 1.00 98.38 94 ILE A CA 1
ATOM 646 C C . ILE A 1 94 ? 0.204 0.664 -10.485 1.00 98.38 94 ILE A C 1
ATOM 648 O O . ILE A 1 94 ? 1.080 0.542 -11.343 1.00 98.38 94 ILE A O 1
ATOM 652 N N . TYR A 1 95 ? -1.040 0.235 -10.651 1.00 98.56 95 TYR A N 1
ATOM 653 C CA . TYR A 1 95 ? -1.535 -0.430 -11.849 1.00 98.56 95 TYR A CA 1
ATOM 654 C C . TYR A 1 95 ? -2.130 0.567 -12.847 1.00 98.56 95 TYR A C 1
ATOM 656 O O . TYR A 1 95 ? -2.537 1.677 -12.498 1.00 98.56 95 TYR A O 1
ATOM 664 N N . LYS A 1 96 ? -2.222 0.164 -14.117 1.00 98.25 96 LYS A N 1
ATOM 665 C CA . LYS A 1 96 ? -2.781 1.001 -15.195 1.00 98.25 96 LYS A CA 1
ATOM 666 C C . LYS A 1 96 ? -4.259 1.376 -14.993 1.00 98.25 96 LYS A C 1
ATOM 668 O O . LYS A 1 96 ? -4.724 2.339 -15.599 1.00 98.25 96 LYS A O 1
ATOM 673 N N . ASN A 1 97 ? -5.003 0.639 -14.169 1.00 96.62 97 ASN A N 1
ATOM 674 C CA . ASN A 1 97 ? -6.388 0.946 -13.797 1.00 96.62 97 ASN A CA 1
ATOM 675 C C . ASN A 1 97 ? -6.515 1.997 -12.676 1.00 96.62 97 ASN A C 1
ATOM 677 O O . ASN A 1 97 ? -7.632 2.419 -12.387 1.00 96.62 97 ASN A O 1
ATOM 681 N N . GLY A 1 98 ? -5.402 2.428 -12.074 1.00 93.94 98 GLY A N 1
ATOM 682 C CA . GLY A 1 98 ? -5.376 3.394 -10.975 1.00 93.94 98 GLY A CA 1
ATOM 683 C C . GLY A 1 98 ? -5.345 2.775 -9.577 1.00 93.94 98 GLY A C 1
ATOM 684 O O . GLY A 1 98 ? -5.203 3.521 -8.609 1.00 93.94 98 GLY A O 1
ATOM 685 N N . ASP A 1 99 ? -5.424 1.447 -9.456 1.00 93.81 99 ASP A N 1
ATOM 686 C CA . ASP A 1 99 ? -5.244 0.776 -8.170 1.00 93.81 99 ASP A CA 1
ATOM 687 C C . ASP A 1 99 ? -3.777 0.853 -7.731 1.00 93.81 99 ASP A C 1
ATOM 689 O O . ASP A 1 99 ? -2.856 0.810 -8.552 1.00 93.81 99 ASP A O 1
ATOM 693 N N . ALA A 1 100 ? -3.554 0.936 -6.421 1.00 95.62 100 ALA A N 1
ATOM 694 C CA . ALA A 1 100 ? -2.225 0.926 -5.827 1.00 95.62 100 ALA A CA 1
ATOM 695 C C . ALA A 1 100 ? -2.131 -0.142 -4.734 1.00 95.62 100 ALA A C 1
ATOM 697 O O . ALA A 1 100 ? -2.990 -0.227 -3.856 1.00 95.62 100 ALA A O 1
ATOM 698 N N . GLN A 1 101 ? -1.061 -0.930 -4.774 1.00 95.44 101 GLN A N 1
ATOM 699 C CA . GLN A 1 101 ? -0.699 -1.909 -3.760 1.00 95.44 101 GLN A CA 1
ATOM 700 C C . GLN A 1 101 ? 0.574 -1.457 -3.040 1.00 95.44 101 GLN A C 1
ATOM 702 O O . GLN A 1 101 ? 1.571 -1.133 -3.683 1.00 95.44 101 GLN A O 1
ATOM 707 N N . PHE A 1 102 ? 0.544 -1.479 -1.709 1.00 94.12 102 PHE A N 1
ATOM 708 C CA . PHE A 1 102 ? 1.696 -1.223 -0.844 1.00 94.12 102 PHE A CA 1
ATOM 709 C C . PHE A 1 102 ? 2.074 -2.522 -0.127 1.00 94.12 102 PHE A C 1
ATOM 711 O O . PHE A 1 102 ? 1.193 -3.198 0.406 1.00 94.12 102 PHE A O 1
ATOM 718 N N . ASP A 1 103 ? 3.363 -2.862 -0.080 1.00 92.38 103 ASP A N 1
ATOM 719 C CA . ASP A 1 103 ? 3.867 -4.012 0.692 1.00 92.38 103 ASP A CA 1
ATOM 720 C C . ASP A 1 103 ? 4.173 -3.612 2.146 1.00 92.38 103 ASP A C 1
ATOM 722 O O . ASP A 1 103 ? 5.289 -3.718 2.654 1.00 92.38 103 ASP A O 1
ATOM 726 N N . GLY A 1 104 ? 3.167 -3.035 2.804 1.00 86.06 104 GLY A N 1
ATOM 727 C CA . GLY A 1 104 ? 3.272 -2.513 4.159 1.00 86.06 104 GLY A CA 1
ATOM 728 C C . GLY A 1 104 ? 2.125 -1.576 4.522 1.00 86.06 104 GLY A C 1
ATOM 729 O O . GLY A 1 104 ? 1.199 -1.348 3.743 1.00 86.06 104 GLY A O 1
ATOM 730 N N . GLU A 1 105 ? 2.190 -1.026 5.731 1.00 80.25 105 GLU A N 1
ATOM 731 C CA . GLU A 1 105 ? 1.221 -0.039 6.199 1.00 80.25 105 GLU A CA 1
ATOM 732 C C . GLU A 1 105 ? 1.491 1.338 5.581 1.00 80.25 105 GLU A C 1
ATOM 734 O O . GLU A 1 105 ? 2.629 1.815 5.546 1.00 80.25 105 GLU A O 1
ATOM 739 N N . ILE A 1 106 ? 0.428 2.003 5.129 1.00 81.25 106 ILE A N 1
ATOM 740 C CA . ILE A 1 106 ? 0.496 3.395 4.688 1.00 81.25 106 ILE A CA 1
ATOM 741 C C . ILE A 1 106 ? 0.519 4.280 5.935 1.00 81.25 106 ILE A C 1
ATOM 743 O O . ILE A 1 106 ? -0.516 4.565 6.535 1.00 81.25 106 ILE A O 1
ATOM 747 N N . GLN A 1 107 ? 1.715 4.715 6.319 1.00 73.31 107 GLN A N 1
ATOM 748 C CA . GLN A 1 107 ? 1.918 5.664 7.409 1.00 73.31 107 GLN A CA 1
ATOM 749 C C . GLN A 1 107 ? 1.770 7.093 6.882 1.00 73.31 107 GLN A C 1
ATOM 751 O O . GLN A 1 107 ? 2.381 7.460 5.878 1.00 73.31 107 GLN A O 1
ATOM 756 N N . HIS A 1 108 ? 1.000 7.929 7.570 1.00 68.38 108 HIS A N 1
ATOM 757 C CA . HIS A 1 108 ? 0.917 9.352 7.259 1.00 68.38 108 HIS A CA 1
ATOM 758 C C . HIS A 1 108 ? 0.825 10.173 8.544 1.00 68.38 108 HIS A C 1
ATOM 760 O O . HIS A 1 108 ? 0.322 9.713 9.568 1.00 68.38 108 HIS A O 1
ATOM 766 N N . THR A 1 109 ? 1.304 11.414 8.495 1.00 64.56 109 THR A N 1
ATOM 767 C CA . THR A 1 109 ? 1.039 12.367 9.572 1.00 64.56 109 THR A CA 1
ATOM 768 C C . THR A 1 109 ? -0.449 12.705 9.558 1.00 64.56 109 THR A C 1
ATOM 770 O O . THR A 1 109 ? -1.012 12.990 8.502 1.00 64.56 109 THR A O 1
ATOM 773 N N . ALA A 1 110 ? -1.068 12.705 10.733 1.00 58.09 110 ALA A N 1
ATOM 774 C CA . ALA A 1 110 ? -2.405 13.214 11.008 1.00 58.09 110 ALA A CA 1
ATOM 775 C C . ALA A 1 110 ? -2.658 14.612 10.397 1.00 58.09 110 ALA A C 1
ATOM 777 O O . ALA A 1 110 ? -2.454 15.641 11.039 1.00 58.09 110 ALA A O 1
ATOM 778 N N . THR A 1 111 ? -3.127 14.678 9.154 1.00 47.91 111 THR A N 1
ATOM 779 C CA . THR A 1 111 ? -3.529 15.923 8.489 1.00 47.91 111 THR A CA 1
ATOM 780 C C . THR A 1 111 ? -5.002 15.792 8.131 1.00 47.91 111 THR A C 1
ATOM 782 O O . THR A 1 111 ? -5.359 14.894 7.380 1.00 47.91 111 THR A O 1
ATOM 785 N N . GLY A 1 112 ? -5.865 16.617 8.732 1.00 64.56 112 GLY A N 1
ATOM 786 C CA . GLY A 1 112 ? -7.321 16.529 8.560 1.00 64.56 112 GLY A CA 1
ATOM 787 C C . GLY A 1 112 ? -7.836 16.686 7.119 1.00 64.56 112 GLY A C 1
ATOM 788 O O . GLY A 1 112 ? -7.079 17.009 6.204 1.00 64.56 112 GLY A O 1
ATOM 789 N N . THR A 1 113 ? -9.163 16.532 6.997 1.00 53.47 113 THR A N 1
ATOM 790 C CA . THR A 1 113 ? -9.997 16.154 5.833 1.00 53.47 113 THR A CA 1
ATOM 791 C C . THR A 1 113 ? -9.940 14.653 5.541 1.00 53.47 113 THR A C 1
ATOM 793 O O . THR A 1 113 ? -8.891 14.148 5.169 1.00 53.47 113 THR A O 1
ATOM 796 N N . ALA A 1 114 ? -11.060 13.967 5.808 1.00 52.25 114 ALA A N 1
ATOM 797 C CA . ALA A 1 114 ? -11.391 12.556 5.592 1.00 52.25 114 ALA A CA 1
ATOM 798 C C . ALA A 1 114 ? -10.227 11.606 5.285 1.00 52.25 114 ALA A C 1
ATOM 800 O O . ALA A 1 114 ? -9.656 11.600 4.195 1.00 52.25 114 ALA A O 1
ATOM 801 N N . ASN A 1 115 ? -9.948 10.718 6.233 1.00 61.47 115 ASN A N 1
ATOM 802 C CA . ASN A 1 115 ? -8.883 9.745 6.108 1.00 61.47 115 ASN A CA 1
ATOM 803 C C . ASN A 1 115 ? -9.407 8.393 5.604 1.00 61.47 115 ASN A C 1
ATOM 805 O O . ASN A 1 115 ? -10.329 7.823 6.187 1.00 61.47 115 ASN A O 1
ATOM 809 N N . LEU A 1 116 ? -8.798 7.859 4.541 1.00 68.25 116 LEU A N 1
ATOM 810 C CA . LEU A 1 116 ? -9.109 6.516 4.027 1.00 68.25 116 LEU A CA 1
ATOM 811 C C . LEU A 1 116 ? -8.547 5.404 4.928 1.00 68.25 116 LEU A C 1
ATOM 813 O O . LEU A 1 116 ? -9.025 4.273 4.873 1.00 68.25 116 LEU A O 1
ATOM 817 N N . VAL A 1 117 ? -7.552 5.722 5.761 1.00 78.44 117 VAL A N 1
ATOM 818 C CA . VAL A 1 117 ? -6.889 4.787 6.680 1.00 78.44 117 VAL A CA 1
ATOM 819 C C . VAL A 1 117 ? -7.261 5.158 8.123 1.00 78.44 117 VAL A C 1
ATOM 821 O O . VAL A 1 117 ? -7.399 6.346 8.430 1.00 78.44 117 VAL A O 1
ATOM 824 N N . PRO A 1 118 ? -7.460 4.193 9.041 1.00 87.50 118 PRO A N 1
ATOM 825 C CA . PRO A 1 118 ? -7.642 4.533 10.445 1.00 87.50 118 PRO A CA 1
ATOM 826 C C . PRO A 1 118 ? -6.424 5.294 10.989 1.00 87.50 118 PRO A C 1
ATOM 828 O O . PRO A 1 118 ? -5.287 4.911 10.737 1.00 87.50 118 PRO A O 1
ATOM 831 N N . ILE A 1 119 ? -6.656 6.331 11.793 1.00 87.62 119 ILE A N 1
ATOM 832 C CA . ILE A 1 119 ? -5.591 7.078 12.484 1.00 87.62 119 ILE A CA 1
ATOM 833 C C . ILE A 1 119 ? -5.018 6.313 13.685 1.00 87.62 119 ILE A C 1
ATOM 835 O O . ILE A 1 119 ? -3.920 6.621 14.141 1.00 87.62 119 ILE A O 1
ATOM 839 N N . ALA A 1 120 ? -5.761 5.339 14.218 1.00 91.38 120 ALA A N 1
ATOM 840 C CA . ALA A 1 120 ? -5.284 4.402 15.229 1.00 91.38 120 ALA A CA 1
ATOM 841 C C . ALA A 1 120 ? -6.167 3.152 15.270 1.00 91.38 120 ALA A C 1
ATOM 843 O O . ALA A 1 120 ? -7.392 3.241 15.150 1.00 91.38 120 ALA A O 1
ATOM 844 N N . TYR A 1 121 ? -5.563 1.993 15.501 1.00 93.94 121 TYR A N 1
ATOM 845 C CA . TYR A 1 121 ? -6.274 0.757 15.817 1.00 93.94 121 TYR A CA 1
ATOM 846 C C . TYR A 1 121 ? -5.406 -0.134 16.700 1.00 93.94 121 TYR A C 1
ATOM 848 O O . TYR A 1 121 ? -4.181 -0.020 16.713 1.00 93.94 121 TYR A O 1
ATOM 856 N N . GLY A 1 122 ? -6.036 -1.042 17.439 1.00 95.75 122 GLY A N 1
ATOM 857 C CA . GLY A 1 122 ? -5.304 -1.964 18.297 1.00 95.75 122 GLY A CA 1
ATOM 858 C C . GLY A 1 122 ? -6.185 -2.868 19.143 1.00 95.75 122 GLY A C 1
ATOM 859 O O . GLY A 1 122 ? -7.412 -2.764 19.128 1.00 95.75 122 GLY A O 1
ATOM 860 N N . LEU A 1 123 ? -5.532 -3.762 19.885 1.00 97.81 123 LEU A N 1
ATOM 861 C CA . LEU A 1 123 ? -6.132 -4.632 20.891 1.00 97.81 123 LEU A CA 1
ATOM 862 C C . LEU A 1 123 ? -5.639 -4.201 22.271 1.00 97.81 123 LEU A C 1
ATOM 864 O O . LEU A 1 123 ? -4.437 -4.227 22.544 1.00 97.81 123 LEU A O 1
ATOM 868 N N . ILE A 1 124 ? -6.583 -3.835 23.133 1.00 98.06 124 ILE A N 1
ATOM 869 C CA . ILE A 1 124 ? -6.331 -3.460 24.522 1.00 98.06 124 ILE A CA 1
ATOM 870 C C . ILE A 1 124 ? -6.832 -4.587 25.425 1.00 98.06 124 ILE A C 1
ATOM 872 O O . ILE A 1 124 ? -7.970 -5.048 25.303 1.00 98.06 124 ILE A O 1
ATOM 876 N N . GLU A 1 125 ? -5.965 -5.059 26.313 1.00 97.94 125 GLU A N 1
ATOM 877 C CA . GLU A 1 125 ? -6.276 -6.091 27.297 1.0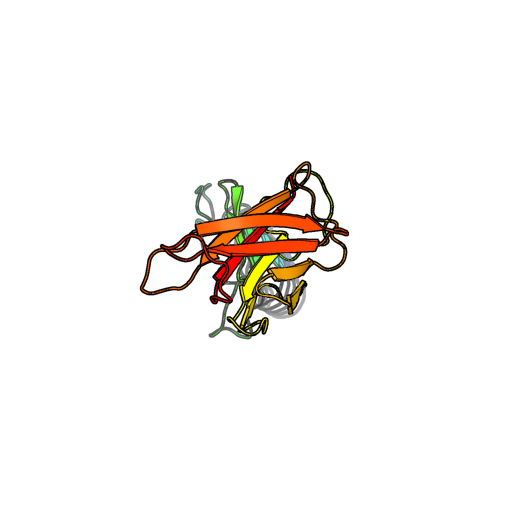0 97.94 125 GLU A CA 1
ATOM 878 C C . GLU A 1 125 ? -7.143 -5.534 28.436 1.00 97.94 125 GLU A C 1
ATOM 880 O O . GLU A 1 125 ? -7.185 -4.332 28.691 1.00 97.94 125 GLU A O 1
ATOM 885 N N . SER A 1 126 ? -7.812 -6.408 29.193 1.00 96.81 126 SER A N 1
ATOM 886 C CA . SER A 1 126 ? -8.665 -6.009 30.322 1.00 96.81 126 SER A CA 1
ATOM 887 C C . SER A 1 126 ? -7.943 -5.195 31.407 1.00 96.81 126 SER A C 1
ATOM 889 O O . SER A 1 126 ? -8.584 -4.494 32.181 1.00 96.81 126 SER A O 1
ATOM 891 N N . ASN A 1 127 ? -6.617 -5.279 31.496 1.00 96.50 127 ASN A N 1
ATOM 892 C CA . ASN A 1 127 ? -5.801 -4.496 32.430 1.00 96.50 127 ASN A CA 1
ATOM 893 C C . ASN A 1 127 ? -5.335 -3.140 31.854 1.00 96.50 127 ASN A C 1
ATOM 895 O O . ASN A 1 127 ? -4.614 -2.419 32.536 1.00 96.50 127 ASN A O 1
ATOM 899 N N . GLY A 1 128 ? -5.744 -2.785 30.631 1.00 96.50 128 GLY A N 1
ATOM 900 C CA . GLY A 1 128 ? -5.352 -1.550 29.950 1.00 96.50 128 GLY A CA 1
ATOM 901 C C . GLY A 1 128 ? -4.041 -1.640 29.165 1.00 96.50 128 GLY A C 1
ATOM 902 O O . GLY A 1 128 ? -3.671 -0.656 28.531 1.00 96.50 128 GLY A O 1
ATOM 903 N N . ASN A 1 129 ? -3.357 -2.789 29.166 1.00 97.44 129 ASN A N 1
ATOM 904 C CA . ASN A 1 129 ? -2.157 -2.995 28.359 1.00 97.44 129 ASN A CA 1
ATOM 905 C C . ASN A 1 129 ? -2.493 -3.076 26.866 1.00 97.44 129 ASN A C 1
ATOM 907 O O . ASN A 1 129 ? -3.558 -3.551 26.471 1.00 97.44 129 ASN A O 1
ATOM 911 N N . ILE A 1 130 ? -1.545 -2.660 26.030 1.00 97.75 130 ILE A N 1
ATOM 912 C CA . ILE A 1 130 ? -1.642 -2.760 24.573 1.00 97.75 130 ILE A CA 1
ATOM 913 C C . ILE A 1 130 ? -1.005 -4.080 24.145 1.00 97.75 130 ILE A C 1
ATOM 915 O O . ILE A 1 130 ? 0.191 -4.277 24.349 1.00 97.75 130 ILE A O 1
ATOM 919 N N . LEU A 1 131 ? -1.791 -4.971 23.537 1.00 96.50 131 LEU A N 1
ATOM 920 C CA . LEU A 1 131 ? -1.275 -6.232 22.994 1.00 96.50 131 LEU A CA 1
ATOM 921 C C . LEU A 1 131 ? -0.749 -6.060 21.563 1.00 96.50 131 LEU A C 1
ATOM 923 O O . LEU A 1 131 ? 0.254 -6.665 21.196 1.00 96.50 131 LEU A O 1
ATOM 927 N N . ASN A 1 132 ? -1.449 -5.268 20.745 1.00 92.00 132 ASN A N 1
ATOM 928 C CA . ASN A 1 132 ? -1.090 -4.974 19.355 1.00 92.00 132 ASN A CA 1
ATOM 929 C C . ASN A 1 132 ? -1.753 -3.660 18.898 1.00 92.00 132 ASN A C 1
ATOM 931 O O . ASN A 1 132 ? -2.782 -3.275 19.458 1.00 92.00 132 ASN A O 1
ATOM 935 N N . GLY A 1 133 ? -1.220 -3.006 17.866 1.00 90.38 133 GLY A N 1
ATOM 936 C CA . GLY A 1 133 ? -1.824 -1.837 17.231 1.00 90.38 133 GLY A CA 1
ATOM 937 C C . GLY A 1 133 ? -0.832 -0.970 16.457 1.00 90.38 133 GLY A C 1
ATOM 938 O O . GLY A 1 133 ? 0.325 -1.338 16.289 1.00 90.38 133 GLY A O 1
ATOM 939 N N . THR A 1 134 ? -1.287 0.207 16.036 1.00 87.81 134 THR A N 1
ATOM 940 C CA . THR A 1 134 ? -0.547 1.182 15.207 1.00 87.81 134 THR A CA 1
ATOM 941 C C . THR A 1 134 ? 0.674 1.824 15.877 1.00 87.81 134 THR A C 1
ATOM 943 O O . THR A 1 134 ? 1.437 2.529 15.226 1.00 87.81 134 THR A O 1
ATOM 946 N N . GLY A 1 135 ? 0.872 1.628 17.185 1.00 89.06 135 GLY A N 1
ATOM 947 C CA . GLY A 1 135 ? 2.043 2.128 17.920 1.00 89.06 135 GLY A CA 1
ATOM 948 C C . GLY A 1 135 ? 2.054 3.635 18.218 1.00 89.06 135 GLY A C 1
ATOM 949 O O . GLY A 1 135 ? 2.952 4.098 18.911 1.00 89.06 135 GLY A O 1
ATOM 950 N N . ASN A 1 136 ? 1.056 4.388 17.752 1.00 91.50 136 ASN A N 1
ATOM 951 C CA . ASN A 1 136 ? 0.892 5.834 17.958 1.00 91.50 136 ASN A CA 1
ATOM 952 C C . ASN A 1 136 ? -0.199 6.178 18.993 1.00 91.50 136 ASN A C 1
ATOM 954 O O . ASN A 1 136 ? -0.857 7.215 18.893 1.00 91.50 136 ASN A O 1
ATOM 958 N N . PHE A 1 137 ? -0.463 5.283 19.946 1.00 95.12 137 PHE A N 1
ATOM 959 C CA . PHE A 1 137 ? -1.432 5.530 21.008 1.00 95.12 137 PHE A CA 1
ATOM 960 C C . PHE A 1 137 ? -0.983 4.932 22.339 1.00 95.12 137 PHE A C 1
ATOM 962 O O . PHE A 1 137 ? -0.235 3.956 22.393 1.00 95.12 137 PHE A O 1
ATOM 969 N N . THR A 1 138 ? -1.505 5.490 23.427 1.00 97.56 138 THR A N 1
ATOM 970 C CA . THR A 1 138 ? -1.394 4.920 24.773 1.00 97.56 138 THR A CA 1
ATOM 971 C C . THR A 1 138 ? -2.768 4.497 25.277 1.00 97.56 138 THR A C 1
ATOM 973 O O . THR A 1 138 ? -3.787 5.057 24.870 1.00 97.56 138 THR A O 1
ATOM 976 N N . ALA A 1 139 ? -2.803 3.500 26.160 1.00 97.94 139 ALA A N 1
ATOM 977 C CA . ALA A 1 139 ? -4.023 3.007 26.782 1.00 97.94 139 ALA A CA 1
ATOM 978 C C . ALA A 1 139 ? -3.840 2.908 28.298 1.00 97.94 139 ALA A C 1
ATOM 980 O O . ALA A 1 139 ? -2.761 2.599 28.802 1.00 97.94 139 ALA A O 1
ATOM 981 N N . SER A 1 140 ? -4.907 3.194 29.034 1.00 97.50 140 SER A N 1
ATOM 982 C CA . SER A 1 140 ? -4.973 2.997 30.481 1.00 97.50 140 SER A CA 1
ATOM 983 C C . SER A 1 140 ? -6.392 2.627 30.886 1.00 97.50 140 SER A C 1
ATOM 985 O O . SER A 1 140 ? -7.344 2.915 30.157 1.00 97.50 140 SER A O 1
ATOM 987 N N . VAL A 1 141 ? -6.548 1.998 32.049 1.00 97.94 141 VAL A N 1
ATOM 988 C CA . VAL A 1 141 ? -7.862 1.685 32.615 1.00 97.94 141 VAL A CA 1
ATOM 989 C C . VAL A 1 141 ? -7.936 2.131 34.068 1.00 97.94 141 VAL A C 1
ATOM 991 O O . VAL A 1 141 ? -7.013 1.919 34.852 1.00 97.94 141 VAL A O 1
ATOM 994 N N . SER A 1 142 ? -9.053 2.747 34.439 1.00 96.88 142 SER A N 1
ATOM 995 C CA . SER A 1 142 ? -9.377 3.079 35.825 1.00 96.88 142 SER A CA 1
ATOM 996 C C . SER A 1 142 ? -10.883 2.981 36.026 1.00 96.88 142 SER A C 1
ATOM 998 O O . SER A 1 142 ? -11.651 3.478 35.205 1.00 96.88 142 SER A O 1
ATOM 1000 N N . ASN A 1 143 ? -11.321 2.311 37.097 1.00 95.44 143 ASN A N 1
ATOM 1001 C CA . ASN A 1 143 ? -12.742 2.107 37.410 1.00 95.44 143 ASN A CA 1
ATOM 1002 C C . ASN A 1 143 ? -13.567 1.574 36.215 1.00 95.44 143 ASN A C 1
ATOM 1004 O O . ASN A 1 143 ? -14.657 2.072 35.931 1.00 95.44 143 ASN A O 1
ATOM 1008 N N . ASN A 1 144 ? -13.036 0.574 35.498 1.00 95.88 144 ASN A N 1
ATOM 1009 C CA . ASN A 1 144 ? -13.624 -0.020 34.284 1.00 95.88 144 ASN A CA 1
ATOM 1010 C C . ASN A 1 144 ? -13.857 0.971 33.121 1.00 95.88 144 ASN A C 1
ATOM 1012 O O . ASN A 1 144 ? -14.670 0.702 32.233 1.00 95.88 144 ASN A O 1
ATOM 1016 N N . VAL A 1 145 ? -13.169 2.116 33.120 1.00 97.44 145 VAL A N 1
ATOM 1017 C CA . VAL A 1 145 ? -13.145 3.070 32.007 1.00 97.44 145 VAL A CA 1
ATOM 1018 C C . VAL A 1 145 ? -11.768 3.027 31.369 1.00 97.44 145 VAL A C 1
ATOM 1020 O O . VAL A 1 145 ? -10.769 3.313 32.030 1.00 97.44 145 VAL A O 1
ATOM 1023 N N . PHE A 1 146 ? -11.723 2.675 30.089 1.00 98.38 146 PHE A N 1
ATOM 1024 C CA . PHE A 1 146 ? -10.501 2.744 29.303 1.00 98.38 146 PHE A CA 1
ATOM 1025 C C . PHE A 1 146 ? -10.345 4.142 28.721 1.00 98.38 146 PHE A C 1
ATOM 1027 O O . PHE A 1 146 ? -11.318 4.708 28.223 1.00 98.38 146 PHE A O 1
ATOM 1034 N N . THR A 1 147 ? -9.127 4.664 28.752 1.00 98.00 147 THR A N 1
ATOM 1035 C CA . THR A 1 147 ? -8.745 5.925 28.116 1.00 98.00 147 THR A CA 1
ATOM 1036 C C . THR A 1 147 ? -7.663 5.631 27.091 1.00 98.00 147 THR A C 1
ATOM 1038 O O . THR A 1 147 ? -6.640 5.044 27.444 1.00 98.00 147 THR A O 1
ATOM 1041 N N . ILE A 1 148 ? -7.897 6.037 25.845 1.00 98.19 148 ILE A N 1
ATOM 1042 C CA . ILE A 1 148 ? -6.977 5.879 24.719 1.00 98.19 148 ILE A CA 1
ATOM 1043 C C . ILE A 1 148 ? -6.589 7.273 24.228 1.00 98.19 148 ILE A C 1
ATOM 1045 O O . ILE A 1 148 ? -7.446 8.019 23.746 1.00 98.19 148 ILE A O 1
ATO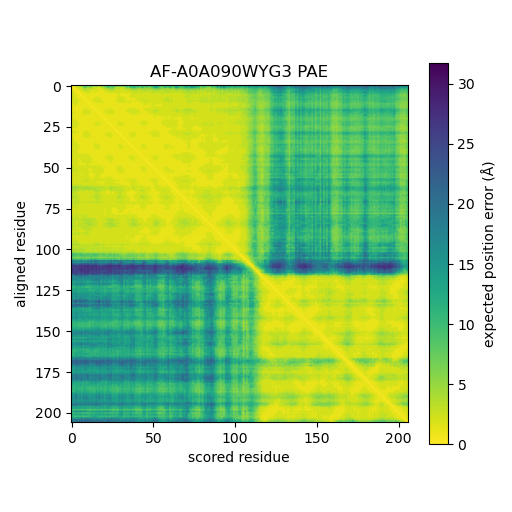M 1049 N N . ASN A 1 149 ? -5.309 7.614 24.354 1.00 96.75 149 ASN A N 1
ATOM 1050 C CA . ASN A 1 149 ? -4.735 8.837 23.794 1.00 96.75 149 ASN A CA 1
ATOM 1051 C C . ASN A 1 149 ? -4.042 8.491 22.481 1.00 96.75 149 ASN A C 1
ATOM 1053 O O . ASN A 1 149 ? -3.135 7.662 22.499 1.00 96.75 149 ASN A O 1
ATOM 1057 N N . ILE A 1 150 ? -4.436 9.129 21.382 1.00 94.50 150 ILE A N 1
ATOM 1058 C CA . ILE A 1 150 ? -3.772 8.987 20.082 1.00 94.50 150 ILE A CA 1
ATOM 1059 C C . ILE A 1 150 ? -2.826 10.175 19.916 1.00 94.50 150 ILE A C 1
ATOM 1061 O O . ILE A 1 150 ? -3.226 11.325 20.100 1.00 94.50 150 ILE A O 1
ATOM 1065 N N . ASP A 1 151 ? -1.566 9.904 19.599 1.00 90.94 151 ASP A N 1
ATOM 1066 C CA . ASP A 1 151 ? -0.531 10.929 19.548 1.00 90.94 151 ASP A CA 1
ATOM 1067 C C . ASP A 1 151 ? -0.834 11.974 18.468 1.00 90.94 151 ASP A C 1
ATOM 1069 O O . ASP A 1 151 ? -1.136 11.644 17.322 1.00 90.94 151 ASP A O 1
ATOM 1073 N N . ASN A 1 152 ? -0.713 13.253 18.835 1.00 88.00 152 ASN A N 1
ATOM 1074 C CA . ASN A 1 152 ? -1.006 14.405 17.971 1.00 88.00 152 ASN A CA 1
ATOM 1075 C C . ASN A 1 152 ? -2.444 14.449 17.420 1.00 88.00 152 ASN A C 1
ATOM 1077 O O . ASN A 1 152 ? -2.705 15.147 16.439 1.00 88.00 152 ASN A O 1
ATOM 1081 N N . GLU A 1 153 ? -3.383 13.750 18.057 1.00 89.62 153 GLU A N 1
ATOM 1082 C CA . GLU A 1 153 ? -4.792 13.743 17.678 1.00 89.62 153 GLU A CA 1
ATOM 1083 C C . GLU A 1 153 ? -5.686 14.194 18.834 1.00 89.62 153 GLU A C 1
ATOM 1085 O O . GLU A 1 153 ? -5.412 13.948 20.006 1.00 89.62 153 GLU A O 1
ATOM 1090 N N . ASN A 1 154 ? -6.775 14.884 18.494 1.00 91.62 154 ASN A N 1
ATOM 1091 C CA . ASN A 1 154 ? -7.780 15.341 19.451 1.00 91.62 154 ASN A CA 1
ATOM 1092 C C . ASN A 1 154 ? -9.126 14.722 19.071 1.00 91.62 154 ASN A C 1
ATOM 1094 O O . ASN A 1 154 ? -9.829 15.247 18.206 1.00 91.62 154 ASN A O 1
ATOM 1098 N N . PHE A 1 155 ? -9.460 13.587 19.689 1.00 93.81 155 PHE A N 1
ATOM 1099 C CA . PHE A 1 155 ? -10.658 12.826 19.357 1.00 93.81 155 PHE A CA 1
ATOM 1100 C C . PHE A 1 155 ? -11.932 13.604 19.709 1.00 93.81 155 PHE A C 1
ATOM 1102 O O . PHE A 1 155 ? -12.176 13.929 20.875 1.00 93.81 155 PHE A O 1
ATOM 1109 N N . SER A 1 156 ? -12.801 13.827 18.724 1.00 93.88 156 SER A N 1
ATOM 1110 C CA . SER A 1 156 ? -14.161 14.335 18.927 1.00 93.88 156 SER A CA 1
ATOM 1111 C C . SER A 1 156 ? -15.157 13.603 18.028 1.00 93.88 156 SER A C 1
ATOM 1113 O O . SER A 1 156 ? -14.817 13.166 16.935 1.00 93.88 156 SER A O 1
ATOM 1115 N N . HIS A 1 157 ? -16.418 13.504 18.450 1.00 92.56 157 HIS A N 1
ATOM 1116 C CA . H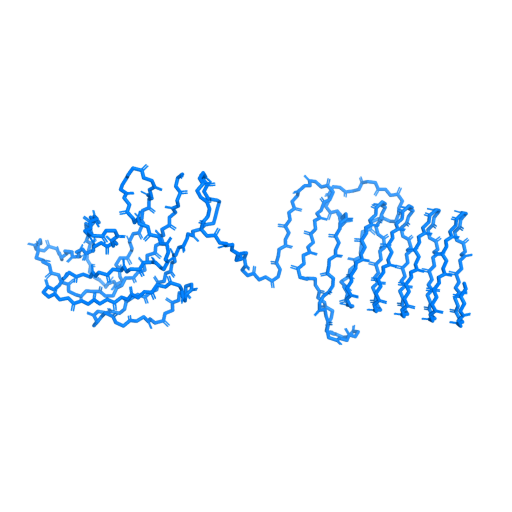IS A 1 157 ? -17.469 12.901 17.616 1.00 92.56 157 HIS A CA 1
ATOM 1117 C C . HIS A 1 157 ? -17.827 13.738 16.374 1.00 92.56 157 HIS A C 1
ATOM 1119 O O . HIS A 1 157 ? -18.554 13.258 15.512 1.00 92.56 157 HIS A O 1
ATOM 1125 N N . GLU A 1 158 ? -17.335 14.976 16.281 1.00 90.94 158 GLU A N 1
ATOM 1126 C CA . GLU A 1 158 ? -17.511 15.842 15.109 1.00 90.94 158 GLU A CA 1
ATOM 1127 C C . GLU A 1 158 ? -16.494 15.518 14.011 1.00 90.94 158 GLU A C 1
ATOM 1129 O O . GLU A 1 158 ? -16.817 15.599 12.831 1.00 90.94 158 GLU A O 1
ATOM 1134 N N . ASN A 1 159 ? -15.279 15.124 14.404 1.00 86.75 159 ASN A N 1
ATOM 1135 C CA . ASN A 1 159 ? -14.153 14.938 13.490 1.00 86.75 159 ASN A CA 1
ATOM 1136 C C . ASN 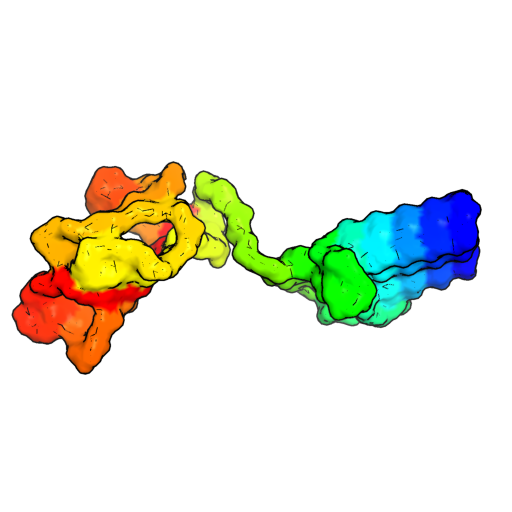A 1 159 ? -13.687 13.484 13.405 1.00 86.75 159 ASN A C 1
ATOM 1138 O O . ASN A 1 159 ? -12.763 13.187 12.654 1.00 86.75 159 ASN A O 1
ATOM 1142 N N . ASN A 1 160 ? -14.258 12.574 14.195 1.00 91.38 160 ASN A N 1
ATOM 1143 C CA . ASN A 1 160 ? -13.789 11.201 14.283 1.00 91.38 160 ASN A CA 1
ATOM 1144 C C . ASN A 1 160 ? -14.929 10.201 14.446 1.00 91.38 160 ASN A C 1
ATOM 1146 O O . ASN A 1 160 ? -15.948 10.459 15.090 1.00 91.38 160 ASN A O 1
ATOM 1150 N N . VAL A 1 161 ? -14.682 8.995 13.946 1.00 92.62 161 VAL A N 1
ATOM 1151 C CA . VAL A 1 161 ? -15.506 7.813 14.207 1.00 92.62 161 VAL A CA 1
ATOM 1152 C C . VAL A 1 161 ? -14.630 6.771 14.879 1.00 92.62 161 VAL A C 1
ATOM 1154 O O . VAL A 1 161 ? -13.494 6.566 14.467 1.00 92.62 161 VAL A O 1
ATOM 1157 N N . CYS A 1 162 ? -15.151 6.115 15.912 1.00 95.00 162 CYS A N 1
ATOM 1158 C CA . CYS A 1 162 ? -14.474 5.023 16.601 1.00 95.00 162 CYS A CA 1
ATOM 1159 C C . CYS A 1 162 ? -15.381 3.793 16.630 1.00 95.00 162 CYS A C 1
ATOM 1161 O O . CYS A 1 162 ? -16.580 3.903 16.888 1.00 95.00 162 CYS A O 1
ATOM 1163 N N . PHE A 1 163 ? -14.794 2.629 16.384 1.00 95.12 163 PHE A N 1
ATOM 1164 C CA . PHE A 1 163 ? -15.439 1.328 16.482 1.00 95.12 163 PHE A CA 1
ATOM 1165 C C . PHE A 1 163 ? -14.798 0.538 17.617 1.00 95.12 163 PHE A C 1
ATOM 1167 O O . PHE A 1 163 ? -13.578 0.556 17.761 1.00 95.12 163 PHE A O 1
ATOM 1174 N N . ILE A 1 164 ? -15.614 -0.167 18.403 1.00 96.69 164 ILE A N 1
ATOM 1175 C CA . ILE A 1 164 ? -15.172 -1.014 19.515 1.00 96.69 164 ILE A CA 1
ATOM 1176 C C . ILE A 1 164 ? -15.802 -2.394 19.373 1.00 96.69 164 ILE A C 1
ATOM 1178 O O . ILE A 1 164 ? -17.013 -2.508 19.201 1.00 96.69 164 ILE A O 1
ATOM 1182 N N . THR A 1 165 ? -14.983 -3.436 19.498 1.00 96.06 165 THR A N 1
ATOM 1183 C CA . THR A 1 165 ? -15.434 -4.832 19.528 1.00 96.06 165 THR A CA 1
ATOM 1184 C C . THR A 1 165 ? -14.902 -5.514 20.789 1.00 96.06 165 THR A C 1
ATOM 1186 O O . THR A 1 165 ? -13.719 -5.864 20.841 1.00 96.06 165 THR A O 1
ATOM 1189 N N . PRO A 1 166 ? -15.733 -5.692 21.834 1.00 96.62 166 PRO A N 1
ATOM 1190 C CA . PRO A 1 166 ? -15.342 -6.433 23.030 1.00 96.62 166 PRO A CA 1
ATOM 1191 C C . PRO A 1 166 ? -15.040 -7.904 22.717 1.00 96.62 166 PRO A C 1
ATOM 1193 O O . PRO A 1 166 ? -15.801 -8.563 22.013 1.00 96.62 166 PRO A O 1
ATOM 1196 N N . ILE A 1 167 ? -13.968 -8.444 23.295 1.00 95.44 167 ILE A N 1
ATOM 1197 C CA . ILE A 1 167 ? -13.581 -9.853 23.171 1.00 95.44 167 ILE A CA 1
ATOM 1198 C C . ILE A 1 167 ? -14.099 -10.595 24.405 1.00 95.44 167 ILE A C 1
ATOM 1200 O O . ILE A 1 167 ? -13.525 -10.516 25.492 1.00 95.44 167 ILE A O 1
ATOM 1204 N N . SER A 1 168 ? -15.216 -11.308 24.259 1.00 90.56 168 SER A N 1
ATOM 1205 C CA . SER A 1 168 ? -15.826 -12.070 25.351 1.00 90.56 168 SER A CA 1
ATOM 1206 C C . SER A 1 168 ? -16.599 -13.283 24.841 1.00 90.56 168 SER A C 1
ATOM 1208 O O . SER A 1 168 ? -17.155 -13.252 23.749 1.00 90.56 168 SER A O 1
ATOM 1210 N N . GLY A 1 169 ? -16.683 -14.332 25.665 1.00 87.50 169 GLY A N 1
ATOM 1211 C CA . GLY A 1 169 ? -17.580 -15.470 25.427 1.00 87.50 169 GLY A CA 1
ATOM 1212 C C . GLY A 1 169 ? -19.048 -15.200 25.791 1.00 87.50 169 GLY A C 1
ATOM 1213 O O . GLY A 1 169 ? -19.901 -16.033 25.510 1.00 87.50 169 GLY A O 1
ATOM 1214 N N . GLY A 1 170 ? -19.355 -14.063 26.428 1.00 89.00 170 GLY A N 1
ATOM 1215 C CA . GLY A 1 170 ? -20.721 -13.643 26.754 1.00 89.00 170 GLY A CA 1
ATOM 1216 C C . GLY A 1 170 ? -21.096 -12.327 26.076 1.00 89.00 170 GLY A C 1
ATOM 1217 O O . GLY A 1 170 ? -20.228 -11.605 25.592 1.00 89.00 170 GLY A O 1
ATOM 1218 N N . PHE A 1 171 ? -22.389 -11.983 26.087 1.00 87.56 171 PHE A N 1
ATOM 1219 C CA . PHE A 1 171 ? -22.870 -10.720 25.521 1.00 87.56 171 PHE A CA 1
ATOM 1220 C C . PHE A 1 171 ? -22.153 -9.517 26.146 1.00 87.56 171 PHE A C 1
ATOM 1222 O O . PHE A 1 171 ? -21.993 -9.434 27.372 1.00 87.56 171 PHE A O 1
ATOM 1229 N N . ARG A 1 172 ? -21.730 -8.585 25.291 1.00 93.62 172 ARG A N 1
ATOM 1230 C CA . ARG A 1 172 ? -21.127 -7.309 25.669 1.00 93.62 172 ARG A CA 1
ATOM 1231 C C . ARG A 1 172 ? -21.654 -6.207 24.764 1.00 93.62 172 ARG A C 1
ATOM 1233 O O . ARG A 1 172 ? -21.863 -6.424 23.576 1.00 93.62 172 ARG A O 1
ATOM 1240 N N . THR A 1 173 ? -21.801 -5.017 25.329 1.00 94.38 173 THR A N 1
ATOM 1241 C CA . THR A 1 173 ? -21.986 -3.775 24.571 1.00 94.38 173 THR A CA 1
ATOM 1242 C C . THR A 1 173 ? -20.983 -2.736 25.055 1.00 94.38 173 THR A C 1
ATOM 1244 O O . THR A 1 173 ? -20.416 -2.882 26.138 1.00 94.38 173 THR A O 1
ATOM 1247 N N . SER A 1 174 ? -20.728 -1.701 24.265 1.00 95.56 174 SER A N 1
ATOM 1248 C CA . SER A 1 174 ? -19.760 -0.658 24.597 1.00 95.56 174 SER A CA 1
ATOM 1249 C C . SER A 1 174 ? -20.321 0.732 24.353 1.00 95.56 174 SER A C 1
ATOM 1251 O O . SER A 1 174 ? -21.044 0.951 23.385 1.00 95.56 174 SER A O 1
ATOM 1253 N N . SER A 1 175 ? -19.922 1.687 25.188 1.00 95.88 175 SER A N 1
ATOM 1254 C CA . SER A 1 175 ? -20.106 3.115 24.926 1.00 95.88 175 SER A CA 1
ATOM 1255 C C . SER A 1 175 ? -18.763 3.769 24.639 1.00 95.88 175 SER A C 1
ATOM 1257 O O . SER A 1 175 ? -17.790 3.497 25.349 1.00 95.88 175 SER A O 1
ATOM 1259 N N . ILE A 1 176 ? -18.751 4.683 23.675 1.00 97.31 176 ILE A N 1
ATOM 1260 C CA . ILE A 1 176 ? -17.599 5.502 23.303 1.00 97.31 176 ILE A CA 1
ATOM 1261 C C . ILE A 1 176 ? -17.939 6.953 23.647 1.00 97.31 176 ILE A C 1
ATOM 1263 O O . ILE A 1 176 ? -19.014 7.428 23.288 1.00 97.31 176 ILE A O 1
ATOM 1267 N N . SER A 1 177 ? -17.036 7.648 24.328 1.00 95.56 177 SER A N 1
ATOM 1268 C CA . SER A 1 177 ? -17.129 9.088 24.593 1.00 95.56 177 SER A CA 1
ATOM 1269 C C . SER A 1 177 ? -15.778 9.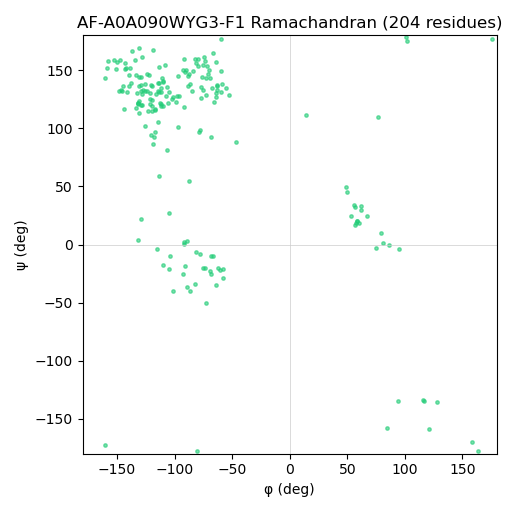775 24.381 1.00 95.56 177 SER A C 1
ATOM 1271 O O . SER A 1 177 ? -14.747 9.104 24.321 1.00 95.56 177 SER A O 1
ATOM 1273 N N . SER A 1 178 ? -15.755 11.107 24.305 1.00 95.00 178 SER A N 1
ATOM 1274 C CA . SER A 1 178 ? -14.517 11.901 24.303 1.00 95.00 178 SER A CA 1
ATOM 1275 C C . SER A 1 178 ? -14.317 12.620 25.638 1.00 95.00 178 SER A C 1
ATOM 1277 O O . SER A 1 178 ? -15.262 13.198 26.176 1.00 95.00 178 SER A O 1
ATOM 1279 N N . SER A 1 179 ? -13.094 12.597 26.171 1.00 94.75 179 SER A N 1
ATOM 1280 C CA . SER A 1 179 ? -12.710 13.387 27.347 1.00 94.75 179 SER A CA 1
ATOM 1281 C C . SER A 1 179 ? -11.267 13.869 27.225 1.00 94.75 179 SER A C 1
ATOM 1283 O O . SER A 1 179 ? -10.336 13.063 27.202 1.00 94.75 179 SER A O 1
ATOM 1285 N N . GLY A 1 180 ? -11.073 15.190 27.164 1.00 93.06 180 GLY A N 1
ATOM 1286 C CA . GLY A 1 180 ? -9.743 15.794 27.015 1.00 93.06 180 GLY A CA 1
ATOM 1287 C C . GLY A 1 180 ? -9.033 15.402 25.715 1.00 93.06 180 GLY A C 1
ATOM 1288 O O . GLY A 1 180 ? -7.816 15.289 25.717 1.00 93.06 180 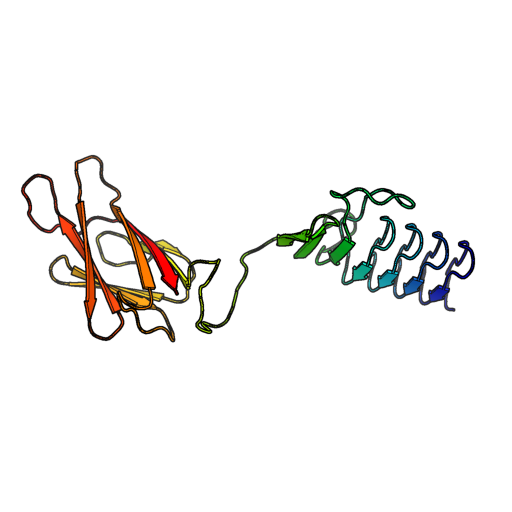GLY A O 1
ATOM 1289 N N . GLY A 1 181 ? -9.793 15.126 24.648 1.00 94.12 181 GLY A N 1
ATOM 1290 C CA . GLY A 1 181 ? -9.270 14.665 23.358 1.00 94.12 181 GLY A CA 1
ATOM 1291 C C . GLY A 1 181 ? -8.944 13.176 23.276 1.00 94.12 181 GLY A C 1
ATOM 1292 O O . GLY A 1 181 ? -8.522 12.701 22.227 1.00 94.12 181 GLY A O 1
ATOM 1293 N N . ASN A 1 182 ? -9.189 12.424 24.349 1.00 97.06 182 ASN A N 1
ATOM 1294 C CA . ASN A 1 182 ? -8.999 10.979 24.381 1.00 97.06 182 ASN A CA 1
ATOM 1295 C C . ASN A 1 182 ? -10.286 10.242 24.023 1.00 97.06 182 ASN A C 1
ATOM 1297 O O . ASN A 1 182 ? -11.383 10.680 24.386 1.00 97.06 182 ASN A O 1
ATOM 1301 N N . VAL A 1 183 ? -10.148 9.059 23.427 1.00 97.75 183 VAL A N 1
ATOM 1302 C CA . VAL A 1 183 ? -11.248 8.095 23.353 1.00 97.75 183 VAL A CA 1
ATOM 1303 C C . VAL A 1 183 ? -11.437 7.501 24.744 1.00 97.75 183 VAL A C 1
ATOM 1305 O O . VAL A 1 183 ? -10.494 7.004 25.355 1.00 97.75 183 VAL A O 1
ATOM 1308 N N . THR A 1 184 ? -12.664 7.516 25.244 1.00 97.56 184 THR A N 1
ATOM 1309 C CA . THR A 1 184 ? -13.029 6.849 26.495 1.00 97.56 184 THR A CA 1
ATOM 1310 C C . THR A 1 184 ? -14.028 5.742 26.213 1.00 97.56 184 THR A C 1
ATOM 1312 O O . THR A 1 184 ? -15.031 5.961 25.533 1.00 97.56 184 THR A O 1
ATOM 1315 N N . VAL A 1 185 ? -13.751 4.545 26.723 1.00 98.06 185 VAL A N 1
ATOM 1316 C CA . VAL A 1 185 ? -14.530 3.338 26.432 1.00 98.06 185 VAL A CA 1
ATOM 1317 C C . VAL A 1 185 ? -15.023 2.721 27.733 1.00 98.06 185 VAL A C 1
ATOM 1319 O O . VAL A 1 185 ? -14.256 2.521 28.677 1.00 98.06 185 VAL A O 1
ATOM 1322 N N . ARG A 1 186 ? -16.315 2.390 27.777 1.00 97.62 186 ARG A N 1
ATOM 1323 C CA . ARG A 1 186 ? -16.902 1.524 28.810 1.00 97.62 186 ARG A CA 1
ATOM 1324 C C . ARG A 1 186 ? -17.513 0.316 28.137 1.00 97.62 186 ARG A C 1
ATOM 1326 O O . ARG A 1 186 ? -18.188 0.468 27.123 1.00 97.62 186 ARG A O 1
ATOM 1333 N N . ILE A 1 187 ? -17.303 -0.857 28.717 1.00 97.38 187 ILE A N 1
ATOM 1334 C CA . ILE A 1 187 ? -17.892 -2.109 28.246 1.00 97.38 187 ILE A CA 1
ATOM 1335 C C . ILE A 1 187 ? -18.855 -2.605 29.316 1.00 97.38 187 ILE A C 1
ATOM 1337 O O . ILE A 1 187 ? -18.502 -2.646 30.493 1.00 97.38 187 ILE A O 1
ATOM 1341 N N . PHE A 1 188 ? -20.061 -2.975 28.904 1.00 96.94 188 PHE A N 1
ATOM 1342 C CA . PHE A 1 188 ? -21.132 -3.445 29.770 1.00 96.94 188 PHE A CA 1
ATOM 1343 C C . PHE A 1 188 ? -21.372 -4.939 29.555 1.00 96.94 188 PHE A C 1
ATOM 1345 O O . PHE A 1 188 ? -21.337 -5.427 28.421 1.00 96.94 188 PHE A O 1
ATOM 1352 N N . ASN A 1 189 ? -21.605 -5.667 30.645 1.00 94.56 189 ASN A N 1
ATOM 1353 C CA . ASN A 1 189 ? -22.031 -7.064 30.607 1.00 94.56 189 ASN A CA 1
ATOM 1354 C C . ASN A 1 189 ? -23.547 -7.189 30.333 1.00 94.56 189 ASN A C 1
ATOM 1356 O O . ASN A 1 189 ? -24.243 -6.191 30.147 1.00 94.56 189 ASN A O 1
ATOM 1360 N N . SER A 1 190 ? -24.066 -8.421 30.318 1.00 93.56 190 SER A N 1
ATOM 1361 C CA . SER A 1 190 ? -25.499 -8.709 30.130 1.00 93.56 190 SER A CA 1
ATOM 1362 C C . SER A 1 190 ? -26.409 -8.103 31.198 1.00 93.56 190 SER A C 1
ATOM 1364 O O . SER A 1 190 ? -27.589 -7.899 30.937 1.00 93.56 190 SER A O 1
ATOM 1366 N N . ASP A 1 191 ? -25.862 -7.795 32.373 1.00 94.62 191 ASP A N 1
ATOM 1367 C CA . ASP A 1 191 ? -26.601 -7.224 33.501 1.00 94.62 191 ASP A CA 1
ATOM 1368 C C . ASP A 1 191 ? -26.568 -5.686 33.492 1.00 94.62 191 ASP A C 1
ATOM 1370 O O . ASP A 1 191 ? -27.100 -5.049 34.397 1.00 94.62 191 ASP A O 1
ATOM 1374 N N . GLY A 1 192 ? -25.915 -5.074 32.495 1.00 93.31 192 GLY A N 1
ATOM 1375 C CA . GLY A 1 192 ? -25.756 -3.622 32.388 1.00 93.31 192 GLY A CA 1
ATOM 1376 C C . GLY A 1 192 ? -24.660 -3.031 33.281 1.00 93.31 192 GLY A C 1
ATOM 1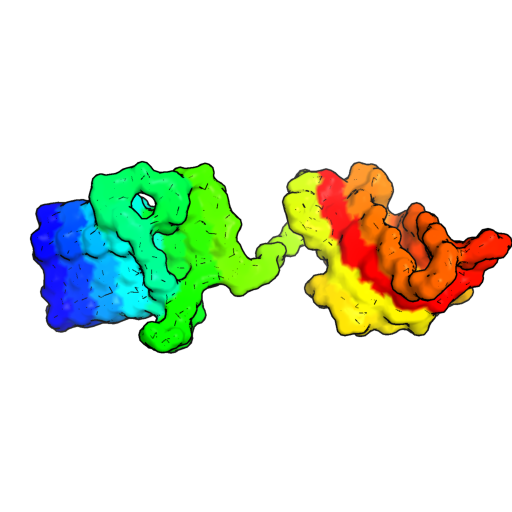377 O O . GLY A 1 192 ? -24.551 -1.811 33.378 1.00 93.31 192 GLY A O 1
ATOM 1378 N N . ASN A 1 193 ? -23.823 -3.859 33.912 1.00 94.81 193 ASN A N 1
ATOM 1379 C CA . ASN A 1 193 ? -22.706 -3.407 34.744 1.00 94.81 193 ASN A CA 1
ATOM 1380 C C . ASN A 1 193 ? -21.438 -3.205 33.911 1.00 94.81 193 ASN A C 1
ATOM 1382 O O . ASN A 1 193 ? -21.165 -3.981 32.991 1.00 94.81 193 ASN A O 1
ATOM 1386 N N . THR A 1 194 ? -20.626 -2.199 34.256 1.00 95.94 194 THR A N 1
ATOM 1387 C CA . THR A 1 194 ? -19.331 -1.993 33.597 1.00 95.94 194 THR A CA 1
ATOM 1388 C C . THR A 1 194 ? -18.344 -3.097 33.962 1.00 95.94 194 THR A C 1
ATOM 1390 O O . THR A 1 194 ? -18.298 -3.576 35.095 1.00 95.94 194 THR A O 1
ATOM 1393 N N . SER A 1 195 ? -17.522 -3.494 32.998 1.00 93.69 195 SER A N 1
ATOM 1394 C CA . SER A 1 195 ? -16.528 -4.546 33.154 1.00 93.69 195 SER A CA 1
ATOM 1395 C C . SER A 1 195 ? -15.290 -4.222 32.331 1.00 93.69 195 SER A C 1
ATOM 1397 O O . SER A 1 195 ? -15.387 -3.927 31.140 1.00 93.69 195 SER A O 1
ATOM 1399 N N . SER A 1 196 ? -14.117 -4.339 32.950 1.00 93.94 196 SER A N 1
ATOM 1400 C CA . SER A 1 196 ? -12.846 -4.361 32.233 1.00 93.94 196 SER A CA 1
ATOM 1401 C C . SER A 1 196 ? -12.726 -5.648 31.414 1.00 93.94 196 SER A C 1
ATOM 1403 O O . SER A 1 196 ? -12.310 -6.689 31.912 1.00 93.94 196 SER A O 1
ATOM 1405 N N . THR A 1 197 ? -13.145 -5.585 30.154 1.00 96.25 197 THR A N 1
ATOM 1406 C CA . THR A 1 197 ? -13.065 -6.673 29.170 1.00 96.25 197 THR A CA 1
ATOM 1407 C C . THR A 1 197 ? -12.090 -6.249 28.074 1.00 96.25 197 THR A C 1
ATOM 1409 O O . THR A 1 197 ? -12.123 -5.090 27.673 1.00 96.25 197 THR A O 1
ATOM 1412 N N . SER A 1 198 ? -11.234 -7.151 27.587 1.00 97.38 198 SER A N 1
ATOM 1413 C CA . SER A 1 198 ? -10.356 -6.856 26.444 1.00 97.38 198 SER A CA 1
ATOM 1414 C C . SER A 1 198 ? -11.177 -6.495 25.200 1.00 97.38 198 SER A C 1
ATOM 1416 O O . SER A 1 198 ? -12.282 -7.007 25.019 1.00 97.38 198 SER A O 1
ATOM 1418 N N . PHE A 1 199 ? -10.662 -5.640 24.321 1.00 97.75 199 PHE A N 1
ATOM 1419 C CA . PHE A 1 199 ? -11.375 -5.225 23.110 1.00 97.75 199 PHE A CA 1
ATOM 1420 C C . PHE A 1 199 ? -10.427 -4.816 21.987 1.00 97.75 199 PHE A C 1
ATOM 1422 O O . PHE A 1 199 ? -9.276 -4.450 22.218 1.00 97.75 199 PHE A O 1
ATOM 1429 N N . GLN A 1 200 ? -10.944 -4.860 20.763 1.00 97.88 200 GLN A N 1
ATOM 1430 C CA . GLN A 1 200 ? -10.328 -4.230 19.598 1.00 97.88 200 GLN A CA 1
ATOM 1431 C C . GLN A 1 200 ? -10.975 -2.871 19.344 1.00 97.88 200 GLN A C 1
ATOM 1433 O O . GLN A 1 200 ? -12.185 -2.720 19.548 1.00 97.88 200 GLN A O 1
ATOM 1438 N N . PHE A 1 201 ? -10.191 -1.902 18.875 1.00 97.06 201 PHE A N 1
ATOM 1439 C CA . PHE A 1 201 ? -10.696 -0.601 18.451 1.00 97.06 201 PHE A CA 1
ATOM 1440 C C . PHE A 1 201 ? -10.104 -0.146 17.120 1.00 97.06 201 PHE A C 1
ATOM 1442 O O . PHE A 1 201 ? -9.029 -0.593 16.724 1.00 97.06 201 PHE A O 1
ATOM 1449 N N . MET A 1 202 ? -10.810 0.767 16.458 1.00 95.44 202 MET A N 1
ATOM 1450 C CA . MET A 1 202 ? -10.370 1.434 15.236 1.00 95.44 202 MET A CA 1
ATOM 1451 C C . MET A 1 202 ? -10.943 2.850 15.196 1.00 95.44 202 MET A C 1
ATOM 1453 O O . MET A 1 202 ? -12.141 3.019 15.416 1.00 95.44 202 MET A O 1
ATOM 1457 N N . VAL A 1 203 ? -10.111 3.852 14.910 1.00 93.19 203 VAL A N 1
ATOM 1458 C CA . VAL A 1 203 ? -10.503 5.264 14.828 1.00 93.19 203 VAL A CA 1
ATOM 1459 C C . VAL A 1 203 ? -10.196 5.818 13.447 1.00 93.19 203 VAL A C 1
ATOM 1461 O O . VAL A 1 203 ? -9.069 5.708 12.980 1.00 93.19 203 VAL A O 1
ATOM 1464 N N . TYR A 1 204 ? -11.175 6.469 12.831 1.00 90.81 204 TYR A N 1
ATOM 1465 C CA . TYR A 1 204 ? -11.013 7.258 11.611 1.00 90.81 204 TYR A CA 1
ATOM 1466 C C . TYR A 1 204 ? -11.139 8.746 11.920 1.00 90.81 204 TYR A C 1
ATOM 1468 O O . TYR A 1 204 ? -11.808 9.144 12.879 1.00 90.81 204 TYR A O 1
ATOM 1476 N N . LYS A 1 205 ? -10.522 9.569 11.074 1.00 86.62 205 LYS A N 1
ATOM 1477 C CA . LYS A 1 205 ? -10.721 11.019 11.038 1.00 86.62 205 LYS A CA 1
ATOM 1478 C C . LYS A 1 205 ? -11.588 11.371 9.833 1.00 86.62 205 LYS A C 1
ATOM 1480 O O . LYS A 1 205 ? -11.335 10.858 8.745 1.00 86.62 205 LYS A O 1
ATOM 1485 N N . LEU A 1 206 ? -12.618 12.177 10.062 1.00 81.75 206 LEU A N 1
ATOM 1486 C CA . LEU A 1 206 ? -13.567 12.668 9.064 1.00 81.75 206 LEU A CA 1
ATOM 1487 C C . LEU A 1 206 ? -13.035 13.911 8.338 1.00 81.75 206 LEU A C 1
ATOM 1489 O O . LEU A 1 206 ? -12.109 14.583 8.850 1.00 81.75 206 LEU A O 1
#

Organism: NCBI:txid221126

Sequence (206 aa):
MGSGTLASGVNSTAMGSGTEASGDASTAMGFRTEASGDFSTAMGRSTKAESYNSMAVGAFNIGGGSSNLWVATDPLFEIGNGLDLDNKNNALTIYKNGDAQFDGEIQHTATGTANLVPIAYGLIESNGNILNGTGNFTASVSNNVFTINIDNENFSHENNVCFITPISGGFRTSSISSSGGNVTVRIFNSDGNTSSTSFQFMVYKL

Solvent-accessible surface area (backbone atoms only — not comparable to full-atom values): 10076 Å² total; per-residue (Å²): 83,69,51,72,42,38,54,74,14,61,82,28,40,19,29,34,36,47,4,30,0,55,6,44,49,3,32,3,33,35,40,43,5,30,1,50,0,28,51,3,32,4,30,37,38,44,7,37,6,31,5,34,61,7,35,16,33,46,22,15,29,73,56,50,55,49,30,82,47,95,50,54,85,23,47,33,35,38,36,14,65,21,84,41,93,90,46,50,29,45,51,31,37,31,27,61,69,71,54,73,49,59,71,63,83,90,83,74,81,91,64,87,67,60,51,95,56,66,79,41,40,32,33,36,41,48,81,20,48,76,80,49,60,73,80,54,60,51,62,38,57,56,96,42,34,35,41,35,44,44,70,96,51,72,46,37,84,90,45,33,52,76,48,77,47,73,64,66,98,60,68,68,52,74,51,81,49,66,58,96,32,16,46,30,40,37,30,26,42,85,86,69,46,73,39,60,60,25,31,38,40,41,28,36,40,70

Secondary structure (DSSP, 8-state):
-EES-EE-STT-EEEEES-EE-STT-EEEEES-EE-STT-EEEEES-EE-STT-EEEEES----S-SSS--TTSEEEEEEE-SSSSS--EEEEEETTS-EEESS--------S--SS-SEEEEE-TTS-EEEE-SSEEEEEETTEEEEEETT----TTTEEEEEEE--SS--EEEEEEETTEEEEEEE-TTS-B----EEEEEEE-

Nearest PDB structures (foldseek):
  3wp8-assembly1_A-3  TM=8.017E-01  e=9.991E-02  Acinetobacter sp. Tol 5
  7o23-assembly1_A  TM=3.650E-01  e=5.415E-02  Burkholderia pseudomallei 1026b
  3pr7-assembly1_C  TM=5.079E-01  e=4.493E-01  Moraxella catarrhalis
  5x4a-assembly1_D  TM=4.162E-01  e=4.924E+00  Sclerophytum lochmodes

Radius of gyration: 24.95 Å; Cα contacts (8 Å, |Δi|>4): 596; chains: 1; bounding box: 57×32×69 Å

Foldseek 3Di:
DEACWAQCADCEETEEYCWYQCAHVEYTYYANEYHCAHCEYTYDENHYAQAHCAYEYAYQAPHDYHRYDQDQAHFRYFYWPADDNVGTHTCWTQGNVGDIDGPDDDDDPPDDDWDPAFLKKFKAALQQDTPDIPPQWGWHDDPLKIWIDGHPAQDDPVFKDKDKAFDDPADKDKDWDGDRSITIMFIAGPVRDTGSTMIIMTMITD

pLDDT: mean 94.3, std 8.54, range [47.91, 98.94]

Mean predicted aligned error: 7.46 Å